Protein AF-A0A9P3F5Z1-F1 (afdb_monomer_lite)

Organism: Aspergillus viridinutans (NCBI:txid75553)

Foldseek 3Di:
DDDPPDDPPPPLDEPVNVVPDDPPDDDDPVNVVVNCVDAQHDDAPQWAPKGQPCRPPDPLAHGLQDIDTDASLRHDPRSLCCVCPVSVDQWDQDCDDPDDDQDDIDGSVRDDRDNCPVVDDPCCDVPHPNVVVVVPDDPVVVVVVQVCCCVPQVGDVSCCCVPNPDDPVNVVVVSCSSNVHDPPDDD

InterPro domains:
  IPR026893 Tyrosine/serine-protein phosphatase IphP-type [PF13350] (44-98)
  IPR026893 Tyrosine/serine-protein phosphatase IphP-type [PF13350] (124-178)
  IPR029021 Protein-tyrosine phosphatase-like [G3DSA:3.90.190.10] (43-111)
  IPR029021 Protein-tyrosine phosphatase-like [G3DSA:3.90.190.10] (112-179)
  IPR029021 Protein-tyrosine phosphatase-like [SSF52799] (45-96)
  IPR029021 Protein-tyrosine phosphatase-like [SSF52799] (131-178)

pLDDT: mean 71.95, std 18.23, range [34.31, 93.5]

Structure (mmCIF, N/CA/C/O backbone):
data_AF-A0A9P3F5Z1-F1
#
_entry.id   AF-A0A9P3F5Z1-F1
#
loop_
_atom_site.group_PDB
_atom_site.id
_atom_site.type_symbol
_atom_site.label_atom_id
_atom_site.label_alt_id
_atom_site.label_comp_id
_atom_site.label_asym_id
_atom_site.label_entity_id
_atom_site.label_seq_id
_atom_site.pdbx_PDB_ins_code
_atom_site.Cartn_x
_atom_site.Cartn_y
_atom_site.Cartn_z
_atom_site.occupancy
_atom_site.B_iso_or_equiv
_atom_site.auth_seq_id
_atom_site.auth_comp_id
_atom_site.auth_asym_id
_atom_site.auth_atom_id
_atom_site.pdbx_PDB_model_num
ATOM 1 N N . MET A 1 1 ? 29.665 -14.648 -41.426 1.00 38.75 1 MET A N 1
ATOM 2 C CA . MET A 1 1 ? 28.271 -14.839 -40.978 1.00 38.75 1 MET A CA 1
ATOM 3 C C . MET A 1 1 ? 28.324 -15.316 -39.538 1.00 38.75 1 MET A C 1
ATOM 5 O O . MET A 1 1 ? 28.683 -16.462 -39.309 1.00 38.75 1 MET A O 1
ATOM 9 N N . GLY A 1 2 ? 28.126 -14.413 -38.576 1.00 35.03 2 GLY A N 1
ATOM 10 C CA . GLY A 1 2 ? 28.095 -14.769 -37.157 1.00 35.03 2 GLY A CA 1
ATOM 11 C C . GLY A 1 2 ? 26.732 -15.360 -36.822 1.00 35.03 2 GLY A C 1
ATOM 12 O O . GLY A 1 2 ? 25.716 -14.727 -37.093 1.00 35.03 2 GLY A O 1
ATOM 13 N N . SER A 1 3 ? 26.724 -16.586 -36.307 1.00 39.16 3 SER A N 1
ATOM 14 C CA . SER A 1 3 ? 25.524 -17.266 -35.827 1.00 39.16 3 SER A CA 1
ATOM 15 C C . SER A 1 3 ? 24.925 -16.475 -34.663 1.00 39.16 3 SER A C 1
ATOM 17 O O . SER A 1 3 ? 25.575 -16.315 -33.632 1.00 39.16 3 SER A O 1
ATOM 19 N N . ILE A 1 4 ? 23.701 -15.968 -34.830 1.00 35.50 4 ILE A N 1
ATOM 20 C CA . ILE A 1 4 ? 22.885 -15.494 -33.711 1.00 35.50 4 ILE A CA 1
ATOM 21 C C . ILE A 1 4 ? 22.337 -16.757 -33.053 1.00 35.50 4 ILE A C 1
ATOM 23 O O . ILE A 1 4 ? 21.303 -17.288 -33.452 1.00 35.50 4 ILE A O 1
ATOM 27 N N . THR A 1 5 ? 23.066 -17.285 -32.075 1.00 41.34 5 THR A N 1
ATOM 28 C CA . THR A 1 5 ? 22.494 -18.256 -31.147 1.00 41.34 5 THR A CA 1
ATOM 29 C C . THR A 1 5 ? 21.447 -17.511 -30.334 1.00 41.34 5 THR A C 1
ATOM 31 O O . THR A 1 5 ? 21.794 -16.661 -29.513 1.00 41.34 5 THR A O 1
ATOM 34 N N . ALA A 1 6 ? 20.170 -17.775 -30.612 1.00 41.78 6 ALA A N 1
ATOM 35 C CA . ALA A 1 6 ? 19.080 -17.341 -29.756 1.00 41.78 6 ALA A CA 1
ATOM 36 C C . ALA A 1 6 ? 19.401 -17.784 -28.322 1.00 41.78 6 ALA A C 1
ATOM 38 O O . ALA A 1 6 ? 19.663 -18.968 -28.093 1.00 41.78 6 ALA A O 1
ATOM 39 N N . SER A 1 7 ? 19.436 -16.833 -27.383 1.00 41.00 7 SER A N 1
ATOM 40 C CA . SER A 1 7 ? 19.490 -17.161 -25.959 1.00 41.00 7 SER A CA 1
ATOM 41 C C . SER A 1 7 ? 18.391 -18.180 -25.655 1.00 41.00 7 SER A C 1
ATOM 43 O O . SER A 1 7 ? 17.283 -18.025 -26.182 1.00 41.00 7 SER A O 1
ATOM 45 N N . PRO A 1 8 ? 18.671 -19.219 -24.848 1.00 51.75 8 PRO A N 1
ATOM 46 C CA . PRO A 1 8 ? 17.643 -20.165 -24.449 1.00 51.75 8 PRO A CA 1
ATOM 47 C C . PRO A 1 8 ? 16.492 -19.368 -23.837 1.00 51.75 8 PRO A C 1
ATOM 49 O O . PRO A 1 8 ? 16.720 -18.522 -22.973 1.00 51.75 8 PRO A O 1
ATOM 52 N N . VAL A 1 9 ? 15.282 -19.592 -24.355 1.00 52.56 9 VAL A N 1
ATOM 53 C CA . VAL A 1 9 ? 14.047 -19.037 -23.794 1.00 52.56 9 VAL A CA 1
ATOM 54 C C . VAL A 1 9 ? 14.093 -19.336 -22.300 1.00 52.56 9 VAL A C 1
ATOM 56 O O . VAL A 1 9 ? 14.199 -20.507 -21.926 1.00 52.56 9 VAL A O 1
ATOM 59 N N . ALA A 1 10 ? 14.141 -18.298 -21.462 1.00 58.38 10 ALA A N 1
ATOM 60 C CA . ALA A 1 10 ? 14.244 -18.510 -20.029 1.00 58.38 10 ALA A CA 1
ATOM 61 C C . ALA A 1 10 ? 13.033 -19.341 -19.575 1.00 58.38 10 ALA A C 1
ATOM 63 O O . ALA A 1 10 ? 11.947 -19.183 -20.148 1.00 58.38 10 ALA A O 1
ATOM 64 N N . PRO A 1 11 ? 13.206 -20.240 -18.593 1.00 65.56 11 PRO A N 1
ATOM 65 C CA . PRO A 1 11 ? 12.112 -21.058 -18.090 1.00 65.56 11 PRO A CA 1
ATOM 66 C C . PRO A 1 11 ? 10.905 -20.187 -17.720 1.00 65.56 11 PRO A C 1
ATOM 68 O O . PRO A 1 11 ? 11.054 -19.031 -17.305 1.00 65.56 11 PRO A O 1
ATOM 71 N N . ASP A 1 12 ? 9.704 -20.732 -17.902 1.00 75.31 12 ASP A N 1
ATOM 72 C CA . ASP A 1 12 ? 8.459 -20.065 -17.520 1.00 75.31 12 ASP A CA 1
ATOM 73 C C . ASP A 1 12 ? 8.302 -20.126 -15.995 1.00 75.31 12 ASP A C 1
ATOM 75 O O . ASP A 1 12 ? 7.576 -20.958 -15.463 1.00 75.31 12 ASP A O 1
ATOM 79 N N . LEU A 1 13 ? 9.112 -19.321 -15.299 1.00 81.69 13 LEU A N 1
ATOM 80 C CA . LEU A 1 13 ? 9.127 -19.222 -13.844 1.00 81.69 13 LEU A CA 1
ATOM 81 C C . LEU A 1 13 ? 7.932 -18.394 -13.373 1.00 81.69 13 LEU A C 1
ATOM 83 O O . LEU A 1 13 ? 7.703 -17.279 -13.854 1.00 81.69 13 LEU A O 1
ATOM 87 N N . GLU A 1 14 ? 7.220 -18.925 -12.391 1.00 83.19 14 GLU A N 1
ATOM 88 C CA . GLU A 1 14 ? 6.140 -18.254 -11.684 1.00 83.19 14 GLU A CA 1
ATOM 89 C C . GLU A 1 14 ? 6.639 -17.667 -10.356 1.00 83.19 14 GLU A C 1
ATOM 91 O O . GLU A 1 14 ? 7.750 -17.933 -9.893 1.00 83.19 14 GLU A O 1
ATOM 96 N N . LEU A 1 15 ? 5.809 -16.844 -9.704 1.00 79.56 15 LEU A N 1
ATOM 97 C CA . LEU A 1 15 ? 6.196 -16.160 -8.463 1.00 79.56 15 LEU A CA 1
ATOM 98 C C . LEU A 1 15 ? 6.688 -17.125 -7.367 1.00 79.56 15 LEU A C 1
ATOM 100 O O . LEU A 1 15 ? 7.573 -16.764 -6.595 1.00 79.56 15 LEU A O 1
ATOM 104 N N . ALA A 1 16 ? 6.109 -18.326 -7.293 1.00 81.38 16 ALA A N 1
ATOM 105 C CA . ALA A 1 16 ? 6.505 -19.342 -6.322 1.00 81.38 16 ALA A CA 1
ATOM 106 C C . ALA A 1 16 ? 7.946 -19.822 -6.541 1.00 81.38 16 ALA A C 1
ATOM 108 O O . ALA A 1 16 ? 8.666 -20.020 -5.568 1.00 81.38 16 ALA A O 1
ATOM 109 N N . ASP A 1 17 ? 8.390 -19.917 -7.795 1.00 83.00 17 ASP A N 1
ATOM 110 C CA . ASP A 1 17 ? 9.726 -20.406 -8.135 1.00 83.00 17 ASP A CA 1
ATOM 111 C C . ASP A 1 17 ? 10.815 -19.415 -7.705 1.00 83.00 17 ASP A C 1
ATOM 113 O O . ASP A 1 17 ? 11.921 -19.816 -7.360 1.00 83.00 17 ASP A O 1
ATOM 117 N N . PHE A 1 18 ? 10.506 -18.112 -7.664 1.00 79.12 18 PHE A N 1
ATOM 118 C CA . PHE A 1 18 ? 11.444 -17.083 -7.198 1.00 79.12 18 PHE A CA 1
ATOM 119 C C . PHE A 1 18 ? 11.742 -17.134 -5.705 1.00 79.12 18 PHE A C 1
ATOM 121 O O . PHE A 1 18 ? 12.745 -16.570 -5.274 1.00 79.12 18 PHE A O 1
ATOM 128 N N . ILE A 1 19 ? 10.884 -17.775 -4.910 1.00 78.56 19 ILE A N 1
ATOM 129 C CA . ILE A 1 19 ? 11.082 -17.874 -3.460 1.00 78.56 19 ILE A CA 1
ATOM 130 C C . ILE A 1 19 ? 12.295 -18.757 -3.138 1.00 78.56 19 ILE A C 1
ATOM 132 O O . ILE A 1 19 ? 12.967 -18.517 -2.136 1.00 78.56 19 ILE A O 1
ATOM 136 N N . ASP A 1 20 ? 12.599 -19.722 -4.005 1.00 78.31 20 ASP A N 1
ATOM 137 C CA . ASP A 1 20 ? 13.682 -20.685 -3.810 1.00 78.31 20 ASP A CA 1
ATOM 138 C C . ASP A 1 20 ? 15.034 -20.206 -4.369 1.00 78.31 20 ASP A C 1
ATOM 140 O O . ASP A 1 20 ? 16.050 -20.880 -4.192 1.00 78.31 20 ASP A O 1
ATOM 144 N N . PHE A 1 21 ? 15.080 -19.034 -5.016 1.00 75.69 21 PHE A N 1
ATOM 145 C CA . PHE A 1 21 ? 16.345 -18.436 -5.442 1.00 75.69 21 PHE A CA 1
ATOM 146 C C . PHE A 1 21 ? 17.137 -17.965 -4.222 1.00 75.69 21 PHE A C 1
ATOM 148 O O . PHE A 1 21 ? 16.643 -17.211 -3.379 1.00 75.69 21 PHE A O 1
ATOM 155 N N . GLU A 1 22 ? 18.407 -18.364 -4.154 1.00 74.62 22 GLU A N 1
ATOM 156 C CA . GLU A 1 22 ? 19.331 -17.775 -3.190 1.00 74.62 22 GLU A CA 1
ATOM 157 C C . GLU A 1 22 ? 19.511 -16.282 -3.498 1.00 74.62 22 GLU A C 1
ATOM 159 O O . GLU A 1 22 ? 19.482 -15.848 -4.649 1.00 74.62 22 GLU A O 1
ATOM 164 N N . ILE A 1 23 ? 19.700 -15.473 -2.455 1.00 75.50 23 ILE A N 1
ATOM 165 C CA . ILE A 1 23 ? 19.737 -14.008 -2.576 1.00 75.50 23 ILE A CA 1
ATOM 166 C C . ILE A 1 23 ? 20.875 -13.480 -3.468 1.00 75.50 23 ILE A C 1
ATOM 168 O O . ILE A 1 23 ? 20.822 -12.341 -3.929 1.00 75.50 23 ILE A O 1
ATOM 172 N N . ASP A 1 24 ? 21.921 -14.276 -3.680 1.00 75.88 24 ASP A N 1
ATOM 173 C CA . ASP A 1 24 ? 23.068 -13.969 -4.534 1.00 75.88 24 ASP A CA 1
ATOM 174 C C . ASP A 1 24 ? 22.934 -14.525 -5.962 1.00 75.88 24 ASP A C 1
ATOM 176 O O . ASP A 1 24 ? 23.743 -14.185 -6.831 1.00 75.88 24 ASP A O 1
ATOM 180 N N . GLN A 1 25 ? 21.895 -15.314 -6.243 1.00 77.38 25 GLN A N 1
ATOM 181 C CA . 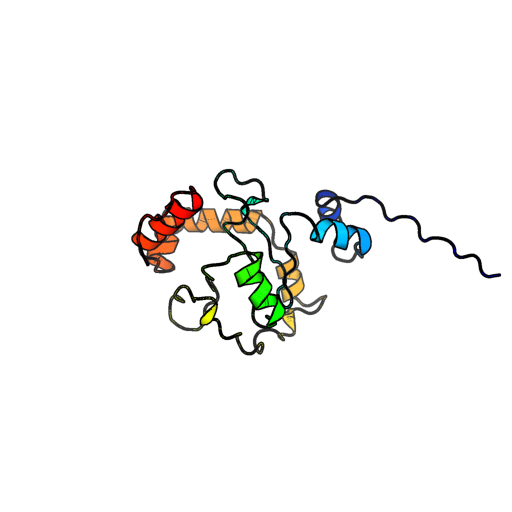GLN A 1 25 ? 21.594 -15.785 -7.587 1.00 77.38 25 GLN A CA 1
ATOM 182 C C . GLN A 1 25 ? 20.852 -14.707 -8.378 1.00 77.38 25 GLN A C 1
ATOM 184 O O . GLN A 1 25 ? 19.881 -14.099 -7.930 1.00 77.38 25 GLN A O 1
ATOM 189 N N . SER A 1 26 ? 21.311 -14.465 -9.606 1.00 80.19 26 SER A N 1
ATOM 190 C CA . SER A 1 26 ? 20.630 -13.539 -10.511 1.00 80.19 26 SER A CA 1
ATOM 191 C C . SER A 1 26 ? 19.311 -14.138 -10.993 1.00 80.19 26 SER A C 1
ATOM 193 O O . SER A 1 26 ? 19.294 -15.215 -11.588 1.00 80.19 26 SER A O 1
ATOM 195 N N . ILE A 1 27 ? 18.215 -13.410 -10.790 1.00 81.38 27 ILE A N 1
ATOM 196 C CA . ILE A 1 27 ? 16.903 -13.778 -11.327 1.00 81.38 27 ILE A CA 1
ATOM 197 C C . ILE A 1 27 ? 16.880 -13.452 -12.832 1.00 81.38 27 ILE A C 1
ATOM 199 O O . ILE A 1 27 ? 17.262 -12.337 -13.207 1.00 81.38 27 ILE A O 1
ATOM 203 N N . PRO A 1 28 ? 16.426 -14.369 -13.711 1.00 84.50 28 PRO A N 1
ATOM 204 C CA . PRO A 1 28 ? 16.259 -14.073 -15.131 1.00 84.50 28 PRO A CA 1
ATOM 205 C C . PRO A 1 28 ? 15.351 -12.855 -15.346 1.00 84.50 28 PRO A C 1
ATOM 207 O O . PRO A 1 28 ? 14.206 -12.826 -14.891 1.00 84.50 28 PRO A O 1
ATOM 210 N N . GLN A 1 29 ? 15.869 -11.829 -16.025 1.00 80.69 29 GLN A N 1
ATOM 211 C CA . GLN A 1 29 ? 15.213 -10.520 -16.110 1.00 80.69 29 GLN A CA 1
ATOM 212 C C . GLN A 1 29 ? 13.853 -10.578 -16.814 1.00 80.69 29 GLN A C 1
ATOM 214 O O . GLN A 1 29 ? 12.927 -9.865 -16.438 1.00 80.69 29 GLN A O 1
ATOM 219 N N . ASP A 1 30 ? 13.722 -11.424 -17.830 1.00 83.56 30 ASP A N 1
ATOM 220 C CA . ASP A 1 30 ? 12.486 -11.606 -18.579 1.00 83.56 30 ASP A CA 1
ATOM 221 C C . ASP A 1 30 ? 11.405 -12.282 -17.725 1.00 83.56 30 ASP A C 1
ATOM 223 O O . ASP A 1 30 ? 10.263 -11.822 -17.717 1.00 83.56 30 ASP A O 1
ATOM 227 N N . ALA A 1 31 ? 11.767 -13.312 -16.954 1.00 84.56 31 ALA A N 1
ATOM 228 C CA . ALA A 1 31 ? 10.872 -13.947 -15.994 1.00 84.56 31 ALA A CA 1
ATOM 229 C C . ALA A 1 31 ? 10.449 -12.956 -14.900 1.00 84.56 31 ALA A C 1
ATOM 231 O O . ALA A 1 31 ? 9.262 -12.827 -14.600 1.00 84.56 31 ALA A O 1
ATOM 232 N N . LEU A 1 32 ? 11.404 -12.193 -14.359 1.00 84.50 32 LEU A N 1
ATOM 233 C CA . LEU A 1 32 ? 11.133 -11.169 -13.354 1.00 84.50 32 LEU A CA 1
ATOM 234 C C . LEU A 1 32 ? 10.150 -10.116 -13.879 1.00 84.50 32 LEU A C 1
ATOM 236 O O . LEU A 1 32 ? 9.163 -9.806 -13.216 1.00 84.50 32 LEU A O 1
ATOM 240 N N . THR A 1 33 ? 10.380 -9.591 -15.085 1.00 85.25 33 THR A N 1
ATOM 241 C CA . THR A 1 33 ? 9.485 -8.613 -15.712 1.00 85.25 33 THR A CA 1
ATOM 242 C C . THR A 1 33 ? 8.088 -9.192 -15.941 1.00 85.25 33 THR A C 1
ATOM 244 O O . THR A 1 33 ? 7.106 -8.510 -15.650 1.00 85.25 33 THR A O 1
ATOM 247 N N . ARG A 1 34 ? 7.970 -10.446 -16.405 1.00 86.00 34 ARG A N 1
ATOM 248 C CA . ARG A 1 34 ? 6.667 -11.114 -16.568 1.00 86.00 34 ARG A CA 1
ATOM 249 C C . ARG A 1 34 ? 5.904 -11.184 -15.248 1.00 86.00 34 ARG A C 1
ATOM 251 O O . ARG A 1 34 ? 4.760 -10.736 -15.196 1.00 86.00 34 ARG A O 1
ATOM 258 N N . VAL A 1 35 ? 6.531 -11.682 -14.185 1.00 86.56 35 VAL A N 1
ATOM 259 C CA . VAL A 1 35 ? 5.896 -11.809 -12.864 1.00 86.56 35 VAL A CA 1
ATOM 260 C C . VAL A 1 35 ? 5.519 -10.443 -12.292 1.00 86.56 35 VAL A C 1
ATOM 262 O O . VAL A 1 35 ? 4.388 -10.265 -11.848 1.00 86.56 35 VAL A O 1
ATOM 265 N N . LEU A 1 36 ? 6.412 -9.449 -12.361 1.00 86.94 36 LEU A N 1
ATOM 266 C CA . LEU A 1 36 ? 6.142 -8.098 -11.853 1.00 86.94 36 LEU A CA 1
ATOM 267 C C . LEU A 1 36 ? 5.099 -7.321 -12.677 1.00 86.94 36 LEU A C 1
ATOM 269 O O . LEU A 1 36 ? 4.593 -6.306 -12.204 1.00 86.94 36 LEU A O 1
ATOM 273 N N . SER A 1 37 ? 4.758 -7.777 -13.886 1.00 87.56 37 SER A N 1
ATOM 274 C CA . SER A 1 37 ? 3.691 -7.182 -14.708 1.00 87.56 37 SER A CA 1
ATOM 275 C C . SER A 1 37 ? 2.280 -7.674 -14.355 1.00 87.56 37 SER A C 1
ATOM 277 O O . SER A 1 37 ? 1.296 -7.164 -14.894 1.00 87.56 37 SER A O 1
ATOM 279 N N . ARG A 1 38 ? 2.164 -8.671 -13.469 1.00 89.19 38 ARG A N 1
ATOM 280 C CA . ARG A 1 38 ? 0.901 -9.313 -13.079 1.00 89.19 38 ARG A CA 1
ATOM 281 C C . ARG A 1 38 ? 0.538 -8.967 -11.627 1.00 89.19 38 ARG A C 1
ATOM 283 O O . ARG A 1 38 ? 1.417 -8.601 -10.844 1.00 89.19 38 ARG A O 1
ATOM 290 N N . PRO A 1 39 ? -0.738 -9.109 -11.220 1.00 88.62 39 PRO A N 1
ATOM 291 C CA . PRO A 1 39 ? -1.104 -8.984 -9.815 1.00 88.62 39 PRO A CA 1
ATOM 292 C C . PRO A 1 39 ? -0.287 -9.930 -8.911 1.00 88.62 39 PRO A C 1
ATOM 294 O O . PRO A 1 39 ? 0.056 -11.031 -9.340 1.00 88.62 39 PRO A O 1
ATOM 297 N N . PRO A 1 40 ? 0.022 -9.531 -7.662 1.00 91.62 40 PRO A N 1
ATOM 298 C CA . PRO A 1 40 ? -0.425 -8.308 -6.991 1.00 91.62 40 PRO A CA 1
ATOM 299 C C . PRO A 1 40 ? 0.422 -7.067 -7.323 1.00 91.62 40 PRO A C 1
ATOM 301 O O . PRO A 1 40 ? 0.170 -6.002 -6.766 1.00 91.62 40 PRO A O 1
ATOM 304 N N . PHE A 1 41 ? 1.446 -7.173 -8.171 1.00 92.00 41 PHE A N 1
ATOM 305 C CA . PHE A 1 41 ? 2.375 -6.076 -8.436 1.00 92.00 41 PHE A CA 1
ATOM 306 C C . PHE A 1 41 ? 1.739 -5.005 -9.330 1.00 92.00 41 PHE A C 1
ATOM 308 O O . PHE A 1 41 ? 0.968 -5.298 -10.245 1.00 92.00 41 PHE A O 1
ATOM 315 N N . ARG A 1 42 ? 2.070 -3.742 -9.053 1.00 92.12 42 ARG A N 1
ATOM 316 C CA . ARG A 1 42 ? 1.772 -2.606 -9.932 1.00 92.12 42 ARG A CA 1
ATOM 317 C C . ARG A 1 42 ? 3.077 -1.905 -10.292 1.00 92.12 42 ARG A C 1
ATOM 319 O O . ARG A 1 42 ? 4.066 -2.016 -9.571 1.00 92.12 42 ARG A O 1
ATOM 326 N N . ILE A 1 43 ? 3.083 -1.193 -11.411 1.00 89.94 43 ILE A N 1
ATOM 327 C CA . ILE A 1 43 ? 4.229 -0.391 -11.835 1.00 89.94 43 ILE A CA 1
ATOM 328 C C . ILE A 1 43 ? 3.792 1.065 -11.764 1.00 89.94 43 ILE A C 1
ATOM 330 O O . ILE A 1 43 ? 2.876 1.464 -12.474 1.00 89.94 43 ILE A O 1
ATOM 334 N N . VAL A 1 44 ? 4.436 1.825 -10.880 1.00 89.94 44 VAL A N 1
ATOM 335 C CA . VAL A 1 44 ? 4.248 3.270 -10.741 1.00 89.94 44 VAL A CA 1
ATOM 336 C C . VAL A 1 44 ? 5.622 3.918 -10.783 1.00 89.94 44 VAL A C 1
ATOM 338 O O . VAL A 1 44 ? 6.524 3.513 -10.048 1.00 89.94 44 VAL A O 1
ATOM 341 N N . GLU A 1 45 ? 5.800 4.900 -11.657 1.00 88.50 45 GLU A N 1
ATOM 342 C CA . GLU A 1 45 ? 7.093 5.545 -11.844 1.00 88.50 45 GLU A CA 1
ATOM 343 C C . GLU A 1 45 ? 7.543 6.282 -10.572 1.00 88.50 45 GLU A C 1
ATOM 345 O O . GLU A 1 45 ? 6.775 6.992 -9.922 1.00 88.50 45 GLU A O 1
ATOM 350 N N . GLY A 1 46 ? 8.806 6.088 -10.185 1.00 82.69 46 GLY A N 1
ATOM 351 C CA . GLY A 1 46 ? 9.358 6.683 -8.964 1.00 82.69 46 GLY A CA 1
ATOM 352 C C . GLY A 1 46 ? 8.955 5.978 -7.663 1.00 82.69 46 GLY A C 1
ATOM 353 O O . GLY A 1 46 ? 9.399 6.383 -6.588 1.00 82.69 46 GLY A O 1
ATOM 354 N N . VAL A 1 47 ? 8.166 4.899 -7.739 1.00 85.56 47 VAL A N 1
ATOM 355 C CA . VAL A 1 47 ? 7.732 4.098 -6.586 1.00 85.56 47 VAL A CA 1
ATOM 356 C C . VAL A 1 47 ? 8.253 2.674 -6.714 1.00 85.56 47 VAL A C 1
ATOM 358 O O . VAL A 1 47 ? 8.216 2.067 -7.780 1.00 85.56 47 VAL A O 1
ATOM 361 N N . PHE A 1 48 ? 8.708 2.098 -5.604 1.00 81.62 48 PHE A N 1
ATOM 362 C CA . PHE A 1 48 ? 9.098 0.691 -5.553 1.00 81.62 48 PHE A CA 1
ATOM 363 C C . PHE A 1 48 ? 8.174 -0.104 -4.630 1.00 81.62 48 PHE A C 1
ATOM 365 O O . PHE A 1 48 ? 7.563 0.442 -3.712 1.00 81.62 48 PHE A O 1
ATOM 372 N N . ASN A 1 49 ? 8.108 -1.421 -4.849 1.00 86.00 49 ASN A N 1
ATOM 373 C CA . ASN A 1 49 ? 7.370 -2.366 -4.005 1.00 86.00 49 ASN A CA 1
ATOM 374 C C . ASN A 1 49 ? 5.869 -2.050 -3.850 1.00 86.00 49 ASN A C 1
ATOM 376 O O . ASN A 1 49 ? 5.291 -2.321 -2.794 1.00 86.00 49 ASN A O 1
ATOM 380 N N . ILE A 1 50 ? 5.241 -1.477 -4.885 1.00 90.88 50 ILE A N 1
ATOM 381 C CA . ILE A 1 50 ? 3.796 -1.261 -4.882 1.00 90.88 50 ILE A CA 1
ATOM 382 C C . ILE A 1 50 ? 3.058 -2.578 -5.162 1.00 90.88 50 ILE A C 1
ATOM 384 O O . ILE A 1 50 ? 3.349 -3.281 -6.135 1.00 90.88 50 ILE A O 1
ATOM 388 N N . ARG A 1 51 ? 2.135 -2.948 -4.269 1.00 92.50 51 ARG A N 1
ATOM 389 C CA . ARG A 1 51 ? 1.287 -4.137 -4.412 1.00 92.50 51 ARG A CA 1
ATOM 390 C C . ARG A 1 51 ? -0.158 -3.833 -4.047 1.00 92.50 51 ARG A C 1
ATOM 392 O O . ARG A 1 51 ? -0.407 -3.180 -3.037 1.00 92.50 51 ARG A O 1
ATOM 399 N N . ASP A 1 52 ? -1.076 -4.363 -4.840 1.00 92.50 52 ASP A N 1
ATOM 400 C CA . ASP A 1 52 ? -2.512 -4.406 -4.580 1.00 92.50 52 ASP A CA 1
ATOM 401 C C . ASP A 1 52 ? -2.814 -5.557 -3.611 1.00 92.50 52 ASP A C 1
ATOM 403 O O . ASP A 1 52 ? -2.620 -6.733 -3.936 1.00 92.50 52 ASP A O 1
ATOM 407 N N . LEU A 1 53 ? -3.251 -5.221 -2.397 1.00 89.88 53 LEU A N 1
ATOM 408 C CA . LEU A 1 53 ? -3.478 -6.206 -1.344 1.00 89.88 53 LEU A CA 1
ATOM 409 C C . LEU A 1 53 ? -4.718 -7.066 -1.597 1.00 89.88 53 LEU A C 1
ATOM 411 O O . LEU A 1 53 ? -4.802 -8.155 -1.039 1.00 89.88 53 LEU A O 1
ATOM 415 N N . GLY A 1 54 ? -5.647 -6.652 -2.461 1.00 88.06 54 GLY A N 1
ATOM 416 C CA . GLY A 1 54 ? -6.809 -7.480 -2.791 1.00 88.06 54 GLY A CA 1
ATOM 417 C C . GLY A 1 54 ? -6.457 -8.727 -3.610 1.00 88.06 54 GLY A C 1
ATOM 418 O O . GLY A 1 54 ? -7.230 -9.678 -3.664 1.00 88.06 54 GLY A O 1
ATOM 419 N N . HIS A 1 55 ? -5.260 -8.774 -4.204 1.00 86.56 55 HIS A N 1
ATOM 420 C CA . HIS A 1 55 ? -4.792 -9.909 -5.006 1.00 86.56 55 HIS A CA 1
ATOM 421 C C . HIS A 1 55 ? -3.922 -10.911 -4.230 1.00 86.56 55 HIS A C 1
ATOM 423 O O . HIS A 1 55 ? -3.460 -11.889 -4.811 1.00 86.56 55 HIS A O 1
ATOM 429 N N . ILE A 1 56 ? -3.697 -10.709 -2.924 1.00 77.88 56 ILE A N 1
ATOM 430 C CA . ILE A 1 56 ? -2.880 -11.622 -2.097 1.00 77.88 56 ILE A CA 1
ATOM 431 C C . ILE A 1 56 ? -3.699 -12.760 -1.458 1.00 77.88 56 ILE A C 1
ATOM 433 O O . ILE A 1 56 ? -3.177 -13.500 -0.629 1.00 77.88 56 ILE A O 1
ATOM 437 N N . GLY A 1 57 ? -4.978 -12.900 -1.827 1.00 66.69 57 GLY A N 1
ATOM 438 C CA . GLY A 1 57 ? -5.838 -14.010 -1.402 1.00 66.69 57 GLY A CA 1
ATOM 439 C C . GLY A 1 57 ? -6.567 -13.814 -0.069 1.00 66.69 57 GLY A C 1
ATOM 440 O O . GLY A 1 57 ? -7.135 -14.772 0.451 1.00 66.69 57 GLY A O 1
ATOM 441 N N . HIS A 1 58 ? -6.585 -12.600 0.495 1.00 70.31 58 HIS A N 1
ATOM 4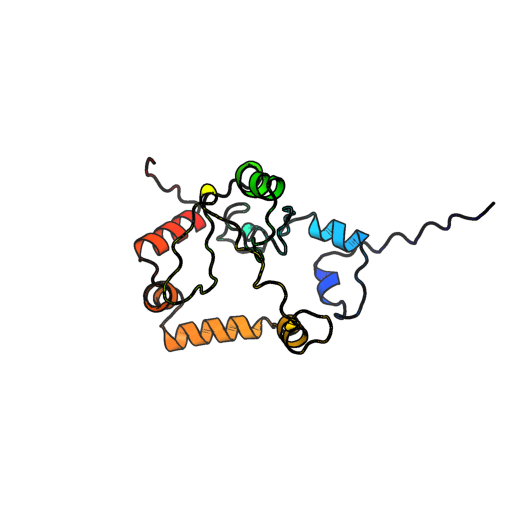42 C CA . HIS A 1 58 ? -7.378 -12.316 1.693 1.00 70.31 58 HIS A CA 1
ATOM 443 C C . HIS A 1 58 ? -8.842 -12.010 1.310 1.00 70.31 58 HIS A C 1
ATOM 445 O O . HIS A 1 58 ? -9.079 -11.032 0.603 1.00 70.31 58 HIS A O 1
ATOM 451 N N . PRO A 1 59 ? -9.842 -12.773 1.796 1.00 68.50 59 PRO A N 1
ATOM 452 C CA . PRO A 1 59 ? -11.236 -12.650 1.344 1.00 68.50 59 PRO A CA 1
ATOM 453 C C . PRO A 1 59 ? -11.910 -11.320 1.720 1.00 68.50 59 PRO A C 1
ATOM 455 O O . PRO A 1 59 ? -12.965 -10.998 1.188 1.00 68.50 59 PRO A O 1
ATOM 458 N N . GLY A 1 60 ? -11.320 -10.552 2.641 1.00 73.44 60 GLY A N 1
ATOM 459 C CA . GLY A 1 60 ? -11.860 -9.280 3.133 1.00 73.44 60 GLY A CA 1
ATOM 460 C C . GLY A 1 60 ? -11.217 -8.017 2.555 1.00 73.44 60 GLY A C 1
ATOM 461 O O . GLY A 1 60 ? -11.340 -6.974 3.180 1.00 73.44 60 GLY A O 1
ATOM 462 N N . ILE A 1 61 ? -10.455 -8.099 1.457 1.00 81.94 61 ILE A N 1
ATOM 463 C CA . ILE A 1 61 ? -9.888 -6.910 0.796 1.00 81.94 61 ILE A CA 1
ATOM 464 C C . ILE A 1 61 ? -10.215 -6.991 -0.690 1.00 81.94 61 ILE A C 1
ATOM 466 O O . ILE A 1 61 ? -9.744 -7.889 -1.385 1.00 81.94 61 ILE A O 1
ATOM 470 N N . GLN A 1 62 ? -11.019 -6.053 -1.185 1.00 84.19 62 GLN A N 1
ATOM 471 C CA . GLN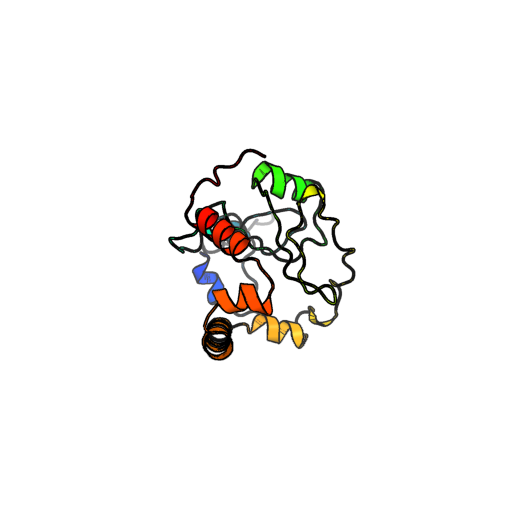 A 1 62 ? -11.340 -5.995 -2.607 1.00 84.19 62 GLN A CA 1
ATOM 472 C C . GLN A 1 62 ? -10.103 -5.573 -3.426 1.00 84.19 62 GLN A C 1
ATOM 474 O O . GLN A 1 62 ? -9.383 -4.655 -3.020 1.00 84.19 62 GLN A O 1
ATOM 479 N N . PRO A 1 63 ? -9.839 -6.216 -4.580 1.00 89.88 63 PRO A N 1
ATOM 480 C CA . PRO A 1 63 ? -8.879 -5.724 -5.562 1.00 89.88 63 PRO A CA 1
ATOM 481 C C . PRO A 1 63 ? -9.071 -4.241 -5.871 1.00 89.88 63 PRO A C 1
ATOM 483 O O . PRO A 1 63 ? -10.192 -3.792 -6.094 1.00 89.88 63 PRO A O 1
ATOM 486 N N . GLY A 1 64 ? -7.973 -3.489 -5.897 1.00 89.56 64 GLY A N 1
ATOM 487 C CA . GLY A 1 64 ? -7.992 -2.056 -6.186 1.00 89.56 64 GLY A CA 1
ATOM 488 C C . GLY A 1 64 ? -8.382 -1.146 -5.018 1.00 89.56 64 GLY A C 1
ATOM 489 O O . GLY A 1 64 ? -8.409 0.067 -5.186 1.00 89.56 64 GLY A O 1
ATOM 490 N N . LEU A 1 65 ? -8.660 -1.703 -3.835 1.00 87.50 65 LEU A N 1
ATOM 491 C CA . LEU A 1 65 ? -9.067 -0.920 -2.667 1.00 87.50 65 LEU A CA 1
ATOM 492 C C . LEU A 1 65 ? -7.884 -0.462 -1.810 1.00 87.50 65 LEU A C 1
ATOM 494 O O . LEU A 1 65 ? -7.812 0.691 -1.395 1.00 87.50 65 LEU A O 1
ATOM 498 N N . VAL A 1 66 ? -6.965 -1.382 -1.504 1.00 89.44 66 VAL A N 1
ATOM 499 C CA . VAL A 1 66 ? -5.831 -1.113 -0.614 1.00 89.44 66 VAL A CA 1
ATOM 500 C C . VAL A 1 66 ? -4.542 -1.524 -1.284 1.00 89.44 66 VAL A C 1
ATOM 502 O O . VAL A 1 66 ? -4.366 -2.667 -1.710 1.00 89.44 66 VAL A O 1
ATOM 505 N N . TYR A 1 67 ? -3.603 -0.590 -1.295 1.00 91.38 67 TYR A N 1
ATOM 506 C CA . TYR A 1 67 ? -2.261 -0.801 -1.795 1.00 91.38 67 TYR A CA 1
ATOM 507 C C . TYR A 1 67 ? -1.254 -0.617 -0.665 1.00 91.38 67 TYR A C 1
ATOM 509 O O . TYR A 1 67 ? -1.467 0.144 0.277 1.00 91.38 67 TYR A O 1
ATOM 517 N N . ARG A 1 68 ? -0.120 -1.300 -0.782 1.00 90.50 68 ARG A N 1
ATOM 518 C CA . ARG A 1 68 ? 1.098 -0.992 -0.024 1.00 90.50 68 ARG A CA 1
ATOM 519 C C . ARG A 1 68 ? 2.182 -0.553 -0.988 1.00 90.50 68 ARG A C 1
ATOM 521 O O . ARG A 1 68 ? 2.205 -1.050 -2.109 1.00 90.50 68 ARG A O 1
ATOM 528 N N . SER A 1 69 ? 3.117 0.277 -0.543 1.00 88.81 69 SER A N 1
ATOM 529 C CA . SER A 1 69 ? 4.304 0.649 -1.318 1.00 88.81 69 SER A CA 1
ATOM 530 C C . SER A 1 69 ? 5.549 0.745 -0.439 1.00 88.81 69 SER A C 1
ATOM 532 O O . SER A 1 69 ? 5.487 0.641 0.788 1.00 88.81 69 SER A O 1
ATOM 534 N N . GLY A 1 70 ? 6.703 0.920 -1.080 1.00 83.06 70 GLY A N 1
ATOM 535 C CA . GLY A 1 70 ? 7.870 1.537 -0.460 1.00 83.06 70 GLY A CA 1
ATOM 536 C C . GLY A 1 70 ? 7.714 3.058 -0.332 1.00 83.06 70 GLY A C 1
ATOM 537 O O . GLY 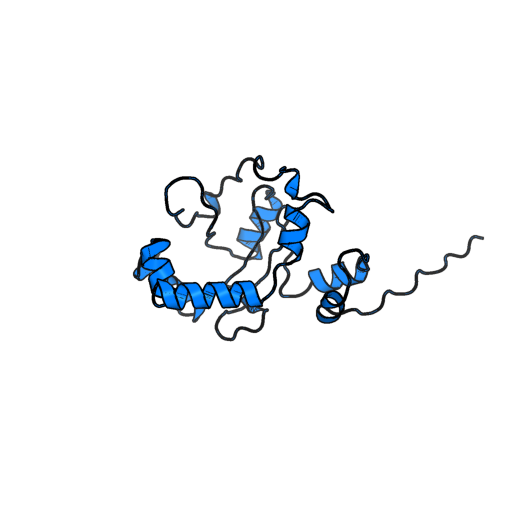A 1 70 ? 6.609 3.595 -0.418 1.00 83.06 70 GLY A O 1
ATOM 538 N N . LEU A 1 71 ? 8.841 3.748 -0.134 1.00 75.69 71 LEU A N 1
ATOM 539 C CA . LEU A 1 71 ? 8.895 5.212 -0.031 1.00 75.69 71 LEU A CA 1
ATOM 540 C C . LEU A 1 71 ? 8.392 5.881 -1.318 1.00 75.69 71 LEU A C 1
ATOM 542 O O . LEU A 1 71 ? 8.757 5.460 -2.413 1.00 75.69 71 LEU A O 1
ATOM 546 N N . LEU A 1 72 ? 7.646 6.977 -1.163 1.00 79.75 72 LEU A N 1
ATOM 547 C CA . LEU A 1 72 ? 7.185 7.837 -2.263 1.00 79.75 72 LEU A CA 1
ATOM 548 C C . LEU A 1 72 ? 8.079 9.080 -2.466 1.00 79.75 72 LEU A C 1
ATOM 550 O O . LEU A 1 72 ? 7.685 10.026 -3.138 1.00 79.75 72 LEU A O 1
ATOM 554 N N . ALA A 1 73 ? 9.282 9.103 -1.882 1.00 74.38 73 ALA A N 1
ATOM 555 C CA . ALA A 1 73 ? 10.189 10.259 -1.935 1.00 74.38 73 ALA A CA 1
ATOM 556 C C . ALA A 1 73 ? 10.674 10.602 -3.358 1.00 74.38 73 ALA A C 1
ATOM 558 O O . ALA A 1 73 ? 11.008 11.746 -3.632 1.00 74.38 73 ALA A O 1
ATOM 559 N N . ASN A 1 74 ? 10.677 9.625 -4.270 1.00 78.06 74 ASN A N 1
ATOM 560 C CA . ASN A 1 74 ? 11.123 9.794 -5.657 1.00 78.06 74 ASN A CA 1
ATOM 561 C C . ASN A 1 74 ? 9.955 9.815 -6.657 1.00 78.06 74 ASN A C 1
ATOM 563 O O . ASN A 1 74 ? 10.160 9.552 -7.841 1.00 78.06 74 ASN A O 1
ATOM 567 N N . LEU A 1 75 ? 8.728 10.065 -6.187 1.00 84.56 75 LEU A N 1
ATOM 568 C CA . LEU A 1 75 ? 7.525 10.041 -7.016 1.00 84.56 75 LEU A CA 1
ATOM 569 C C . LEU A 1 75 ? 7.595 11.114 -8.116 1.00 84.56 75 LEU A C 1
ATOM 571 O O . LEU A 1 75 ? 7.724 12.305 -7.826 1.00 84.56 75 LEU A O 1
ATOM 575 N N . THR A 1 76 ? 7.486 10.690 -9.377 1.00 87.31 76 THR A N 1
ATOM 576 C CA . THR A 1 76 ? 7.483 11.593 -10.540 1.00 87.31 76 THR A CA 1
ATOM 577 C C . THR A 1 76 ? 6.080 12.147 -10.802 1.00 87.31 76 THR A C 1
ATOM 579 O O . THR A 1 76 ? 5.094 11.639 -10.271 1.00 87.31 76 THR A O 1
ATOM 582 N N . GLU A 1 77 ? 5.950 13.163 -11.660 1.00 86.69 77 GLU A N 1
ATOM 583 C CA . GLU A 1 77 ? 4.630 13.666 -12.082 1.00 86.69 77 GLU A CA 1
ATOM 584 C C . GLU A 1 77 ? 3.808 12.601 -12.828 1.00 86.69 77 GLU A C 1
ATOM 586 O O . GLU A 1 77 ? 2.598 12.492 -12.633 1.00 86.69 77 GLU A O 1
ATOM 591 N N . VAL A 1 78 ? 4.472 11.758 -13.624 1.00 90.69 78 VAL A N 1
ATOM 592 C CA . VAL A 1 78 ? 3.841 10.591 -14.257 1.00 90.69 78 VAL A CA 1
ATOM 593 C C . VAL A 1 78 ? 3.369 9.610 -13.185 1.00 90.69 78 VAL A C 1
ATOM 595 O O . VAL A 1 78 ? 2.203 9.229 -13.193 1.00 90.69 78 VAL A O 1
ATOM 598 N N . GLY A 1 79 ? 4.221 9.272 -12.212 1.00 90.56 79 GLY A N 1
ATOM 599 C CA . GLY A 1 79 ? 3.864 8.402 -11.092 1.00 90.56 79 GLY A CA 1
ATOM 600 C C . GLY A 1 79 ? 2.677 8.928 -10.282 1.00 90.56 79 GLY A C 1
ATOM 601 O O . GLY A 1 79 ? 1.764 8.169 -9.968 1.00 90.56 79 GLY A O 1
ATOM 602 N N . LYS A 1 80 ? 2.622 10.238 -10.003 1.00 89.00 80 LYS A N 1
ATOM 603 C CA . LYS A 1 80 ? 1.454 10.884 -9.375 1.00 89.00 80 LYS A CA 1
ATOM 604 C C . LYS A 1 80 ? 0.188 10.674 -10.199 1.00 89.00 80 LYS A C 1
ATOM 606 O O . LYS A 1 80 ? -0.833 10.276 -9.644 1.00 89.00 80 LYS A O 1
ATOM 611 N N . SER A 1 81 ? 0.258 10.899 -11.512 1.00 90.12 81 SER A N 1
ATOM 612 C CA . SER A 1 81 ? -0.876 10.674 -12.413 1.00 90.12 81 SER A CA 1
ATOM 613 C C . SER A 1 81 ? -1.339 9.215 -12.396 1.00 90.12 81 SER A C 1
ATOM 615 O O . SER A 1 81 ? -2.539 8.963 -12.344 1.00 90.12 81 SER A O 1
ATOM 617 N N . GLN A 1 82 ? -0.411 8.255 -12.355 1.00 93.50 82 GLN A N 1
ATOM 618 C CA . GLN A 1 82 ? -0.738 6.832 -12.228 1.00 93.50 82 GLN A CA 1
ATOM 619 C C . GLN A 1 82 ? -1.452 6.532 -10.901 1.00 93.50 82 GLN A C 1
ATOM 621 O O . GLN A 1 82 ? -2.469 5.843 -10.889 1.00 93.50 82 GLN A O 1
ATOM 626 N N . LEU A 1 83 ? -0.977 7.084 -9.778 1.00 90.94 83 LEU A N 1
ATOM 627 C CA . LEU A 1 83 ? -1.616 6.902 -8.469 1.00 90.94 83 LEU A CA 1
ATOM 628 C C . LEU A 1 83 ? -3.038 7.490 -8.421 1.00 90.94 83 LEU A C 1
ATOM 630 O O . LEU A 1 83 ? -3.954 6.827 -7.937 1.00 90.94 83 LEU A O 1
ATOM 634 N N . VAL A 1 84 ? -3.229 8.712 -8.924 1.00 88.44 84 VAL A N 1
ATOM 635 C CA . VAL A 1 84 ? -4.523 9.416 -8.870 1.00 88.44 84 VAL A CA 1
ATOM 636 C C . VAL A 1 84 ? -5.492 8.891 -9.924 1.00 88.44 84 VAL A C 1
ATOM 638 O O . VAL A 1 84 ? -6.624 8.551 -9.609 1.00 88.44 84 VAL A O 1
ATOM 641 N N . SER A 1 85 ? -5.067 8.849 -11.183 1.00 89.06 85 SER A N 1
ATOM 642 C CA . SER A 1 85 ? -5.972 8.654 -12.319 1.00 89.06 85 SER A CA 1
ATOM 643 C C . SER A 1 85 ? -6.138 7.183 -12.676 1.00 89.06 85 SER A C 1
ATOM 645 O O . SER A 1 85 ? -7.244 6.747 -12.977 1.00 89.06 85 SER A O 1
ATOM 647 N N . GLU A 1 86 ? -5.052 6.406 -12.651 1.00 90.94 86 GLU A N 1
ATOM 648 C CA . GLU A 1 86 ? -5.096 4.994 -13.055 1.00 90.94 86 GLU A CA 1
ATOM 649 C C . GLU A 1 86 ? -5.491 4.084 -11.889 1.00 90.94 86 GLU A C 1
ATOM 651 O O . GLU A 1 86 ? -6.301 3.176 -12.065 1.00 90.94 86 GLU A O 1
ATOM 656 N N . LEU A 1 87 ? -4.948 4.332 -10.691 1.00 91.00 87 LEU A N 1
ATOM 657 C CA . LEU A 1 87 ? -5.256 3.549 -9.489 1.00 91.00 87 LEU A CA 1
ATOM 658 C C . LEU A 1 87 ? -6.385 4.145 -8.641 1.00 91.00 87 LEU A C 1
ATOM 660 O O . LEU A 1 87 ? -6.829 3.487 -7.705 1.00 91.00 87 LEU A O 1
ATOM 664 N N . SER A 1 88 ? -6.867 5.352 -8.961 1.00 90.19 88 SER A N 1
ATOM 665 C CA . SER A 1 88 ? -7.971 6.004 -8.239 1.00 90.19 88 SER A CA 1
ATOM 666 C C . SER A 1 88 ? -7.724 6.129 -6.727 1.00 90.19 88 SER A C 1
ATOM 668 O O . SER A 1 88 ? -8.646 5.986 -5.923 1.00 90.19 88 SER A O 1
ATOM 670 N N . LEU A 1 89 ? -6.474 6.385 -6.314 1.00 88.06 89 LEU A N 1
ATOM 671 C CA . LEU A 1 89 ? -6.145 6.543 -4.898 1.00 88.06 89 LEU A CA 1
ATOM 672 C C . LEU A 1 89 ? -6.731 7.839 -4.335 1.00 88.06 89 LEU A C 1
ATOM 674 O O . LEU A 1 89 ? -6.334 8.936 -4.723 1.00 88.06 89 LEU A O 1
ATOM 678 N N . GLY A 1 90 ? -7.628 7.692 -3.359 1.00 80.94 90 GLY A N 1
ATOM 679 C CA . GLY A 1 90 ? -8.218 8.814 -2.625 1.00 80.94 90 GLY A CA 1
ATOM 680 C C . GLY A 1 90 ? -7.443 9.240 -1.373 1.00 80.94 90 GLY A C 1
ATOM 681 O O . GLY A 1 90 ? -7.615 10.362 -0.913 1.00 80.94 90 GLY A O 1
ATOM 682 N N . ALA A 1 91 ? -6.591 8.375 -0.812 1.00 80.25 91 ALA A N 1
ATOM 683 C CA . ALA A 1 91 ? -5.876 8.656 0.435 1.00 80.25 91 ALA A CA 1
ATOM 684 C C . ALA A 1 91 ? -4.522 7.937 0.514 1.00 80.25 91 ALA A C 1
ATOM 686 O O . ALA A 1 91 ? -4.380 6.809 0.034 1.00 80.25 91 ALA A O 1
ATOM 687 N N . VAL A 1 92 ? -3.545 8.571 1.175 1.00 79.44 92 VAL A N 1
ATOM 688 C CA . VAL A 1 92 ? -2.244 7.974 1.506 1.00 79.44 92 VAL A CA 1
ATOM 689 C C . VAL A 1 92 ? -1.991 8.075 3.008 1.00 79.44 92 VAL A C 1
ATOM 691 O O . VAL A 1 92 ? -2.070 9.146 3.608 1.00 79.44 92 VAL A O 1
ATOM 694 N N . PHE A 1 93 ? -1.642 6.940 3.611 1.00 73.81 93 PHE A N 1
ATOM 695 C CA . PHE A 1 93 ? -1.262 6.843 5.018 1.00 73.81 93 PHE A CA 1
ATOM 696 C C . PHE A 1 93 ? 0.252 6.634 5.112 1.00 73.81 93 PHE A C 1
ATOM 698 O O . PHE A 1 93 ? 0.747 5.526 4.891 1.00 73.81 93 PHE A O 1
ATOM 705 N N . ASP A 1 94 ? 1.000 7.696 5.419 1.00 71.44 94 ASP A N 1
ATOM 706 C CA . ASP A 1 94 ? 2.438 7.591 5.678 1.00 71.44 94 ASP A CA 1
ATOM 707 C C . ASP A 1 94 ? 2.669 7.180 7.135 1.00 71.44 94 ASP A C 1
ATOM 709 O O . ASP A 1 94 ? 2.474 7.962 8.058 1.00 71.44 94 ASP A O 1
ATOM 713 N N . LEU A 1 95 ? 3.071 5.927 7.346 1.00 65.81 95 LEU A N 1
ATOM 714 C CA . LEU A 1 95 ? 3.279 5.362 8.683 1.00 65.81 95 LEU A CA 1
ATOM 715 C C . LEU A 1 95 ? 4.682 5.638 9.247 1.00 65.81 95 LEU A C 1
ATOM 717 O O . LEU A 1 95 ? 5.062 5.065 10.272 1.00 65.81 95 LEU A O 1
ATOM 721 N N . ARG A 1 96 ? 5.497 6.460 8.576 1.00 62.97 96 ARG A N 1
ATOM 722 C CA . ARG A 1 96 ? 6.824 6.821 9.078 1.00 62.97 96 ARG A CA 1
ATOM 723 C C . ARG A 1 96 ? 6.693 7.796 10.239 1.00 62.97 96 ARG A C 1
ATOM 725 O O . ARG A 1 96 ? 5.936 8.759 10.198 1.00 62.97 96 ARG A O 1
ATOM 732 N N . VAL A 1 97 ? 7.501 7.574 11.269 1.00 49.56 97 VAL A N 1
ATOM 733 C CA . VAL A 1 97 ? 7.591 8.491 12.404 1.00 49.56 97 VAL A CA 1
ATOM 734 C C . VAL A 1 97 ? 8.444 9.691 11.997 1.00 49.56 97 VAL A C 1
ATOM 736 O O . VAL A 1 97 ? 9.667 9.663 12.111 1.00 49.56 97 VAL A O 1
ATOM 739 N N . THR A 1 98 ? 7.808 10.764 11.538 1.00 47.94 98 THR A N 1
ATOM 740 C CA . THR A 1 98 ? 8.391 12.108 11.631 1.00 47.94 98 THR A CA 1
ATOM 741 C C . THR A 1 98 ? 8.209 12.562 13.081 1.00 47.94 98 THR A C 1
ATOM 743 O O . THR A 1 98 ? 7.129 12.377 13.627 1.00 47.94 98 THR A O 1
ATOM 746 N N . GLY A 1 99 ? 9.245 13.058 13.760 1.00 39.78 99 GLY A N 1
ATOM 747 C CA . GLY A 1 99 ? 9.251 13.261 15.221 1.00 39.78 99 GLY A CA 1
ATOM 748 C C . GLY A 1 99 ? 7.948 13.778 15.883 1.00 39.78 99 GLY A C 1
ATOM 749 O O . GLY A 1 99 ? 7.280 14.662 15.365 1.00 39.78 99 GLY A O 1
ATOM 750 N N . LYS A 1 100 ? 7.649 13.223 17.074 1.00 37.78 100 LYS A N 1
ATOM 751 C CA . LYS A 1 100 ? 6.549 13.528 18.025 1.00 37.78 100 LYS A CA 1
ATOM 752 C C . LYS A 1 100 ? 5.181 13.880 17.409 1.00 37.78 100 LYS A C 1
ATOM 754 O O . LYS A 1 100 ? 4.710 15.005 17.537 1.00 37.78 100 LYS A O 1
ATOM 759 N N . GLY A 1 101 ? 4.486 12.866 16.904 1.00 41.47 101 GLY A N 1
ATOM 760 C CA . GLY A 1 101 ? 3.040 12.905 16.675 1.00 41.47 101 GLY A CA 1
ATOM 761 C C . GLY A 1 101 ? 2.587 11.851 15.672 1.00 41.47 101 GLY A C 1
ATOM 762 O O . GLY A 1 101 ? 3.381 11.405 14.848 1.00 41.47 101 GLY A O 1
ATOM 763 N N . THR A 1 102 ? 1.323 11.439 15.760 1.00 40.22 102 THR A N 1
ATOM 764 C CA . THR A 1 102 ? 0.659 10.607 14.749 1.00 40.22 102 THR A CA 1
ATOM 765 C C . THR A 1 102 ? 0.551 11.409 13.448 1.00 40.22 102 THR A C 1
ATOM 767 O O . THR A 1 102 ? -0.020 12.503 13.485 1.00 40.22 102 THR A O 1
ATOM 770 N N . PRO A 1 103 ? 1.081 10.934 12.309 1.00 43.72 103 PRO A N 1
ATOM 771 C CA . PRO A 1 103 ? 0.865 11.615 11.041 1.00 43.72 103 PRO A CA 1
ATOM 772 C C . PRO A 1 103 ? -0.614 11.461 10.637 1.00 43.72 103 PRO A C 1
ATOM 774 O O . PRO A 1 103 ? -1.115 10.333 10.598 1.00 43.72 103 PRO A O 1
ATOM 777 N N . PRO A 1 104 ? -1.347 12.559 10.378 1.00 43.88 104 PRO A N 1
ATOM 778 C CA . PRO A 1 104 ? -2.700 12.470 9.837 1.00 43.88 104 PRO A CA 1
ATOM 779 C C . PRO A 1 104 ? -2.667 11.838 8.431 1.00 43.88 104 PRO A C 1
ATOM 781 O O . PRO A 1 104 ? -1.637 11.925 7.754 1.00 43.88 104 PRO A O 1
ATOM 784 N N . PRO A 1 105 ? -3.769 11.222 7.957 1.00 46.53 105 PRO A N 1
ATOM 785 C CA . PRO A 1 105 ? -3.899 10.892 6.542 1.00 46.53 105 PRO A CA 1
ATOM 786 C C . PRO A 1 105 ? -3.645 12.148 5.706 1.00 46.53 105 PRO A C 1
ATOM 788 O O . PRO A 1 105 ? -4.217 13.206 5.967 1.00 46.53 105 PRO A O 1
ATOM 791 N N . VAL A 1 106 ? -2.756 12.030 4.725 1.00 50.38 106 VAL A N 1
ATOM 792 C CA . VAL A 1 106 ? -2.402 13.125 3.821 1.00 50.38 106 VAL A CA 1
ATOM 793 C C . VAL A 1 106 ? -3.178 12.946 2.524 1.00 50.38 106 VAL A C 1
ATOM 795 O O . VAL A 1 106 ? -3.162 11.864 1.926 1.00 50.38 106 VAL A O 1
ATOM 798 N N . ASN A 1 107 ? -3.875 13.997 2.081 1.00 50.66 107 ASN A N 1
ATOM 799 C CA . ASN A 1 107 ? -4.435 14.000 0.734 1.00 50.66 107 ASN A CA 1
ATOM 800 C C . ASN A 1 107 ? -3.283 13.888 -0.260 1.00 50.66 107 ASN A C 1
ATOM 802 O O . ASN A 1 107 ? -2.233 14.505 -0.084 1.00 50.66 107 ASN A O 1
ATOM 806 N N . LEU A 1 108 ? -3.483 13.130 -1.335 1.00 47.31 108 LEU A N 1
ATOM 807 C CA . LEU A 1 108 ? -2.440 12.935 -2.340 1.00 47.31 108 LEU A CA 1
ATOM 808 C C . LEU A 1 108 ? -2.048 14.255 -3.034 1.00 47.31 108 LEU A C 1
ATOM 810 O O . LEU A 1 108 ? -0.898 14.414 -3.431 1.00 47.31 108 LEU A O 1
ATOM 814 N N . SER A 1 109 ? -2.971 15.223 -3.105 1.00 50.25 109 SER A N 1
ATOM 815 C CA . SER A 1 109 ? -2.704 16.604 -3.543 1.00 50.25 109 SER A CA 1
ATOM 816 C C . SER A 1 109 ? -1.737 17.357 -2.629 1.00 50.25 109 SER A C 1
ATOM 818 O O . SER A 1 109 ? -1.000 18.224 -3.094 1.00 50.25 109 SER A O 1
ATOM 820 N N . ASP A 1 110 ? -1.736 17.008 -1.345 1.00 43.56 110 ASP A N 1
ATOM 821 C CA . ASP A 1 110 ? -0.972 17.667 -0.287 1.00 43.56 110 ASP A CA 1
ATOM 822 C C . ASP A 1 110 ? 0.338 16.908 -0.008 1.00 43.56 110 ASP A C 1
ATOM 824 O O . ASP A 1 110 ? 1.175 17.356 0.778 1.00 43.56 110 ASP A O 1
ATOM 828 N N . PHE A 1 111 ? 0.538 15.758 -0.668 1.00 41.88 111 PHE A N 1
ATOM 829 C CA . PHE A 1 111 ? 1.747 14.953 -0.578 1.00 41.88 111 PHE A CA 1
ATOM 830 C C . PHE A 1 111 ? 2.909 15.675 -1.271 1.00 41.88 111 PHE A C 1
ATOM 832 O O . PHE A 1 111 ? 3.206 15.475 -2.452 1.00 41.88 111 PHE A O 1
ATOM 839 N N . THR A 1 112 ? 3.608 16.523 -0.520 1.00 40.00 112 THR A N 1
ATOM 840 C CA . THR A 1 112 ? 4.931 16.997 -0.917 1.00 40.00 112 THR A CA 1
ATOM 841 C C . THR A 1 112 ? 5.906 15.838 -0.751 1.00 40.00 112 THR A C 1
ATOM 843 O O . THR A 1 112 ? 6.076 15.336 0.362 1.00 40.00 112 THR A O 1
ATOM 846 N N . ALA A 1 113 ? 6.530 15.391 -1.845 1.00 40.75 113 ALA A N 1
ATOM 847 C CA . ALA A 1 113 ? 7.609 14.412 -1.783 1.00 40.75 113 ALA A CA 1
ATOM 848 C C . ALA A 1 113 ? 8.621 14.858 -0.716 1.00 40.75 113 ALA A C 1
ATOM 850 O O . ALA A 1 113 ? 9.123 15.981 -0.777 1.00 40.75 113 ALA A O 1
ATOM 851 N N . ASN A 1 114 ? 8.878 14.006 0.285 1.00 42.03 114 ASN A N 1
ATOM 852 C CA . ASN A 1 114 ? 9.982 14.251 1.210 1.00 42.03 114 ASN A CA 1
ATOM 853 C C . ASN A 1 114 ? 11.263 14.370 0.378 1.00 42.03 114 ASN A C 1
ATOM 855 O O . ASN A 1 114 ? 11.411 13.614 -0.582 1.00 42.03 114 ASN A O 1
ATOM 859 N N . ASP A 1 115 ? 12.173 15.269 0.742 1.00 38.69 115 ASP A N 1
ATOM 860 C CA . ASP A 1 115 ? 13.354 15.686 -0.038 1.00 38.69 115 ASP A CA 1
ATOM 861 C C . ASP A 1 115 ? 14.409 14.586 -0.306 1.00 38.69 115 ASP A C 1
ATOM 863 O O . ASP A 1 115 ? 15.536 14.867 -0.711 1.00 38.69 115 ASP A O 1
ATOM 867 N N . GLY A 1 116 ? 14.055 13.314 -0.106 1.00 41.25 116 GLY A N 1
ATOM 868 C CA . GLY A 1 116 ? 14.860 12.151 -0.461 1.00 41.25 116 GLY A CA 1
ATOM 869 C C . GLY A 1 116 ? 16.105 11.970 0.403 1.00 41.25 116 GLY A C 1
ATOM 870 O O . GLY A 1 116 ? 16.806 10.971 0.240 1.00 41.25 116 GLY A O 1
ATOM 871 N N . ASN A 1 117 ? 16.374 12.870 1.352 1.00 39.91 117 ASN A N 1
ATOM 872 C CA . ASN A 1 117 ? 17.643 12.877 2.070 1.00 39.91 117 ASN A CA 1
ATOM 873 C C . ASN A 1 117 ? 17.765 11.719 3.086 1.00 39.91 117 ASN A C 1
ATOM 875 O O . ASN A 1 117 ? 18.867 11.330 3.467 1.00 39.91 117 ASN A O 1
ATOM 879 N N . ASP A 1 118 ? 16.650 11.070 3.440 1.00 44.72 118 ASP A N 1
ATOM 880 C CA . ASP A 1 118 ? 16.624 9.854 4.269 1.00 44.72 118 ASP A CA 1
ATOM 881 C C . ASP A 1 118 ? 17.025 8.583 3.488 1.00 44.72 118 ASP A C 1
ATOM 883 O O . ASP A 1 118 ? 17.183 7.502 4.067 1.00 44.72 118 ASP A O 1
ATOM 887 N N . ALA A 1 119 ? 17.109 8.651 2.152 1.00 41.22 119 ALA A N 1
ATOM 888 C CA . ALA A 1 119 ? 17.178 7.465 1.300 1.00 41.22 119 ALA A CA 1
ATOM 889 C C . ALA A 1 119 ? 18.602 6.940 1.034 1.00 41.22 119 ALA A C 1
ATOM 891 O O . ALA A 1 119 ? 18.738 5.829 0.511 1.00 41.22 119 ALA A O 1
ATOM 892 N N . HIS A 1 120 ? 19.644 7.676 1.432 1.00 41.94 120 HIS A N 1
ATOM 893 C CA . HIS A 1 120 ? 21.038 7.413 1.045 1.00 41.94 120 HIS A CA 1
ATOM 894 C C . HIS A 1 120 ? 21.948 6.914 2.180 1.00 41.94 120 HIS A C 1
ATOM 896 O O . HIS A 1 120 ? 23.164 7.096 2.142 1.00 41.94 120 HIS A O 1
ATOM 902 N N . GLY A 1 121 ? 21.388 6.241 3.187 1.00 43.03 121 GLY A N 1
ATOM 903 C CA . GLY A 1 121 ? 22.198 5.607 4.229 1.00 43.03 121 GLY A CA 1
ATOM 904 C C . GLY A 1 121 ? 23.063 4.449 3.683 1.00 43.03 121 GLY A C 1
ATOM 905 O O . GLY A 1 121 ? 22.549 3.617 2.928 1.00 43.03 121 GLY A O 1
ATOM 906 N N . PRO A 1 122 ? 24.341 4.313 4.097 1.00 47.00 122 PRO A N 1
ATOM 907 C CA . PRO A 1 122 ? 25.248 3.230 3.675 1.00 47.00 122 PRO A CA 1
ATOM 908 C C . PRO A 1 122 ? 24.774 1.814 4.068 1.00 47.00 122 PRO A C 1
ATOM 910 O O . PRO A 1 122 ? 25.334 0.815 3.625 1.00 47.00 122 PRO A O 1
ATOM 913 N N . GLU A 1 123 ? 23.714 1.709 4.871 1.00 48.03 123 GLU A N 1
ATOM 914 C CA . GLU A 1 123 ? 23.124 0.458 5.358 1.00 48.03 123 GLU A CA 1
ATOM 915 C C . GLU A 1 123 ? 22.402 -0.383 4.292 1.00 48.03 123 GLU A C 1
ATOM 917 O O . GLU A 1 123 ? 22.130 -1.560 4.531 1.00 48.03 123 GLU A O 1
ATOM 922 N N . ARG A 1 124 ? 22.087 0.200 3.126 1.00 49.56 124 ARG A N 1
ATOM 923 C CA . ARG A 1 124 ? 21.346 -0.463 2.034 1.00 49.56 124 ARG A CA 1
ATOM 924 C C . ARG A 1 124 ? 22.236 -1.105 0.967 1.00 49.56 124 ARG A C 1
ATOM 926 O O . ARG A 1 124 ? 21.710 -1.740 0.057 1.00 49.56 124 ARG A O 1
ATOM 933 N N . ALA A 1 125 ? 23.557 -0.942 1.049 1.00 54.66 125 ALA A N 1
ATOM 934 C CA . ALA A 1 125 ? 24.474 -1.564 0.098 1.00 54.66 125 ALA A CA 1
ATOM 935 C C . ALA A 1 125 ? 24.439 -3.103 0.223 1.00 54.66 125 ALA A C 1
ATOM 937 O O . ALA A 1 125 ? 24.386 -3.614 1.350 1.00 54.66 125 ALA A O 1
ATOM 938 N N . PRO A 1 126 ? 24.523 -3.858 -0.891 1.00 50.62 126 PRO A N 1
ATOM 939 C CA . PRO A 1 126 ? 24.698 -5.306 -0.843 1.00 50.62 126 PRO A CA 1
ATOM 940 C C . PRO A 1 126 ? 25.879 -5.674 0.068 1.00 50.62 126 PRO A C 1
ATOM 942 O O . PRO A 1 126 ? 27.004 -5.228 -0.144 1.00 50.62 126 PRO A O 1
ATOM 945 N N . GLY A 1 127 ? 25.614 -6.446 1.126 1.00 57.69 127 GLY A N 1
ATOM 946 C CA . GLY A 1 127 ? 26.621 -6.865 2.110 1.00 57.69 127 GLY A CA 1
ATOM 947 C C . GLY A 1 127 ? 26.690 -6.037 3.400 1.00 57.69 127 GLY A C 1
ATOM 948 O O . GLY A 1 127 ? 27.294 -6.510 4.367 1.00 57.69 127 GLY A O 1
ATOM 949 N N . ALA A 1 128 ? 26.032 -4.875 3.469 1.00 61.69 128 ALA A N 1
ATOM 950 C CA . ALA A 1 128 ? 25.893 -4.115 4.710 1.00 61.69 128 ALA A CA 1
ATOM 951 C C . ALA A 1 128 ? 25.080 -4.897 5.759 1.00 61.69 128 ALA A C 1
ATOM 953 O O . ALA A 1 128 ? 24.192 -5.688 5.426 1.00 61.69 128 ALA A O 1
ATOM 954 N N . ALA A 1 129 ? 25.369 -4.672 7.045 1.00 52.75 129 ALA A N 1
ATOM 955 C CA . ALA A 1 129 ? 24.682 -5.361 8.140 1.00 52.75 129 ALA A CA 1
ATOM 956 C C . ALA A 1 129 ? 23.160 -5.120 8.115 1.00 52.75 129 ALA A C 1
ATOM 958 O O . ALA A 1 129 ? 22.395 -6.076 8.253 1.00 52.75 129 ALA A O 1
ATOM 959 N N . GLY A 1 130 ? 22.730 -3.881 7.844 1.00 50.91 130 GLY A N 1
ATOM 960 C CA . GLY A 1 130 ? 21.314 -3.529 7.701 1.00 50.91 130 GLY A CA 1
ATOM 961 C C . GLY A 1 130 ? 20.633 -4.242 6.531 1.00 50.91 130 GLY A C 1
ATOM 962 O O . GLY A 1 130 ? 19.536 -4.770 6.696 1.00 50.91 130 GLY A O 1
ATOM 963 N N . PHE A 1 131 ? 21.302 -4.375 5.379 1.00 54.91 131 PHE A N 1
ATOM 964 C CA . PHE A 1 131 ? 20.779 -5.128 4.233 1.00 54.91 131 PHE A CA 1
ATOM 965 C C . PHE A 1 131 ? 20.603 -6.623 4.545 1.00 54.91 131 PHE A C 1
ATOM 967 O O . PHE A 1 131 ? 19.583 -7.210 4.193 1.00 54.91 131 PHE A O 1
ATOM 974 N N . LYS A 1 132 ? 21.551 -7.238 5.267 1.00 54.19 132 LYS A N 1
ATOM 975 C CA . LYS A 1 132 ? 21.440 -8.646 5.694 1.00 54.19 132 LYS A CA 1
ATOM 976 C C . LYS A 1 132 ? 20.287 -8.874 6.677 1.00 54.19 132 LYS A C 1
ATOM 978 O O . LYS A 1 132 ? 19.620 -9.899 6.597 1.00 54.19 132 LYS A O 1
ATOM 983 N N . GLN A 1 133 ? 20.034 -7.931 7.584 1.00 52.88 133 GLN A N 1
ATOM 984 C CA . GLN A 1 133 ? 18.906 -8.004 8.520 1.00 52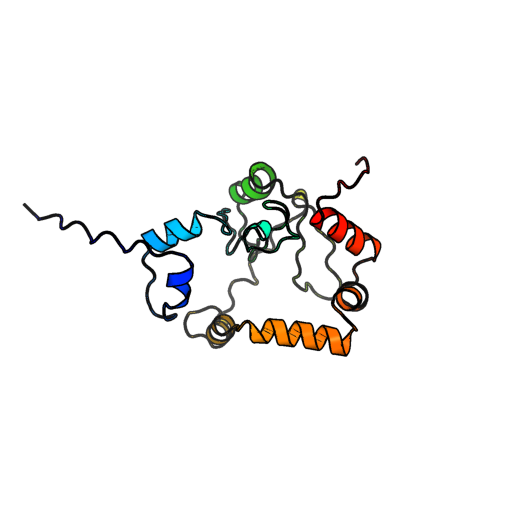.88 133 GLN A CA 1
ATOM 985 C C . GLN A 1 133 ? 17.562 -7.773 7.818 1.00 52.88 133 GLN A C 1
ATOM 987 O O . GLN A 1 133 ? 16.611 -8.513 8.063 1.00 52.88 133 GLN A O 1
ATOM 992 N N . PHE A 1 134 ? 17.501 -6.805 6.899 1.00 54.31 134 PHE A N 1
ATOM 993 C CA . PHE A 1 134 ? 16.339 -6.554 6.045 1.00 54.31 134 PHE A CA 1
ATOM 994 C C . PHE A 1 134 ? 15.983 -7.771 5.178 1.00 54.31 134 PHE A C 1
ATOM 996 O O . PHE A 1 134 ? 14.820 -8.156 5.092 1.00 54.31 134 PHE A O 1
ATOM 1003 N N . ALA A 1 135 ? 16.982 -8.423 4.582 1.00 55.22 135 ALA A N 1
ATOM 1004 C CA . ALA A 1 135 ? 16.797 -9.629 3.781 1.00 55.22 135 ALA A CA 1
ATOM 1005 C C . ALA A 1 135 ? 16.386 -10.866 4.602 1.00 55.22 135 ALA A C 1
ATOM 1007 O O . ALA A 1 135 ? 15.848 -11.820 4.050 1.00 55.22 135 ALA A O 1
ATOM 1008 N N . ALA A 1 136 ? 16.617 -10.863 5.919 1.00 55.12 136 ALA A N 1
ATOM 1009 C CA . ALA A 1 136 ? 16.315 -11.980 6.813 1.00 55.12 136 ALA A CA 1
ATOM 1010 C C . ALA A 1 136 ? 14.932 -11.878 7.487 1.00 55.12 136 ALA A C 1
ATOM 1012 O O . ALA A 1 136 ? 14.683 -12.579 8.474 1.00 55.12 136 ALA A O 1
ATOM 1013 N N . ILE A 1 137 ? 14.036 -11.008 7.002 1.00 58.25 137 ILE A N 1
ATOM 1014 C CA . ILE A 1 137 ? 12.669 -10.900 7.525 1.00 58.25 137 ILE A CA 1
ATOM 1015 C C . ILE A 1 137 ? 11.936 -12.229 7.299 1.00 58.25 137 ILE A C 1
ATOM 1017 O O . ILE A 1 137 ? 11.729 -12.663 6.169 1.00 58.25 137 ILE A O 1
ATOM 1021 N N . LYS A 1 138 ? 11.517 -12.866 8.395 1.00 58.91 138 LYS A N 1
ATOM 1022 C CA . LYS A 1 138 ? 10.741 -14.112 8.388 1.00 58.91 138 LYS A CA 1
ATOM 1023 C C . LYS A 1 138 ? 9.287 -13.833 8.747 1.00 58.91 138 LYS A C 1
ATOM 1025 O O . LYS A 1 138 ? 9.009 -12.961 9.570 1.00 58.91 138 LYS A O 1
ATOM 1030 N N . ALA A 1 139 ? 8.363 -14.635 8.211 1.00 65.56 139 ALA A N 1
ATOM 1031 C CA . ALA A 1 139 ? 6.945 -14.576 8.584 1.00 65.56 139 ALA A CA 1
ATOM 1032 C C . ALA A 1 139 ? 6.737 -14.700 10.108 1.00 65.56 139 ALA A C 1
ATOM 1034 O O . ALA A 1 139 ? 5.871 -14.036 10.676 1.00 65.56 139 ALA A O 1
ATOM 1035 N N . SER A 1 140 ? 7.594 -15.471 10.789 1.00 60.88 140 SER A N 1
ATOM 1036 C CA . SER A 1 140 ? 7.586 -15.619 12.247 1.00 60.88 140 SER A CA 1
ATOM 1037 C C . SER A 1 140 ? 7.762 -14.300 13.005 1.00 60.88 140 SER A C 1
ATOM 1039 O O . SER A 1 140 ? 7.232 -14.173 14.102 1.00 60.88 140 SER A O 1
ATOM 1041 N N . TYR A 1 141 ? 8.450 -13.303 12.441 1.00 73.12 141 TYR A N 1
ATOM 1042 C CA . TYR A 1 141 ? 8.617 -12.002 13.094 1.00 73.12 141 TYR A CA 1
ATOM 1043 C C . TYR A 1 141 ? 7.309 -11.210 13.114 1.00 73.12 141 TYR A C 1
ATOM 1045 O O . TYR A 1 141 ? 6.988 -10.593 14.125 1.00 73.12 141 TYR A O 1
ATOM 1053 N N . MET A 1 142 ? 6.526 -11.269 12.031 1.00 77.94 142 MET A N 1
ATOM 1054 C CA . MET A 1 142 ? 5.197 -10.654 11.996 1.00 77.94 142 MET A CA 1
ATOM 1055 C C . MET A 1 142 ? 4.246 -11.356 12.968 1.00 77.94 142 MET A C 1
ATOM 1057 O O . MET A 1 142 ? 3.526 -10.694 13.707 1.00 77.94 142 MET A O 1
ATOM 1061 N N . MET A 1 143 ? 4.285 -12.689 13.024 1.00 76.31 143 MET A N 1
ATOM 1062 C CA . MET A 1 143 ? 3.467 -13.450 13.974 1.00 76.31 143 MET A CA 1
ATOM 1063 C C . MET A 1 143 ? 3.830 -13.122 15.426 1.00 76.31 143 MET A C 1
ATOM 1065 O O . MET A 1 143 ? 2.939 -12.855 16.226 1.00 76.31 143 MET A O 1
ATOM 1069 N N . ALA A 1 144 ? 5.125 -13.051 15.747 1.00 75.81 144 ALA A N 1
ATOM 1070 C CA . ALA A 1 144 ? 5.597 -12.650 17.070 1.00 75.81 144 ALA A CA 1
ATOM 1071 C C . ALA A 1 144 ? 5.198 -11.206 17.416 1.00 75.81 144 ALA A C 1
ATOM 1073 O O . ALA A 1 144 ? 4.856 -10.917 18.560 1.00 75.81 144 ALA A O 1
ATOM 1074 N N . PHE A 1 145 ? 5.203 -10.294 16.438 1.00 82.94 145 PHE A N 1
ATOM 1075 C CA . PHE A 1 145 ? 4.697 -8.937 16.629 1.00 82.94 145 PHE A CA 1
ATOM 1076 C C . PHE A 1 145 ? 3.198 -8.929 16.956 1.00 82.94 145 PHE A C 1
ATOM 1078 O O . PHE A 1 145 ? 2.803 -8.297 17.932 1.00 82.94 145 PHE A O 1
ATOM 1085 N N . LEU A 1 146 ? 2.371 -9.645 16.188 1.00 85.62 146 LEU A N 1
ATOM 1086 C CA . LEU A 1 146 ? 0.926 -9.725 16.432 1.00 85.62 146 LEU A CA 1
ATOM 1087 C C . LEU A 1 146 ? 0.615 -10.350 17.796 1.00 85.62 146 LEU A C 1
ATOM 1089 O O . LEU A 1 146 ? -0.250 -9.854 18.515 1.00 85.62 146 LEU A O 1
ATOM 1093 N N . GLU A 1 147 ? 1.355 -11.388 18.185 1.00 86.19 147 GLU A N 1
ATOM 1094 C CA . GLU A 1 147 ? 1.264 -11.986 19.518 1.00 86.19 147 GLU A CA 1
ATOM 1095 C C . GLU A 1 147 ? 1.652 -10.981 20.609 1.00 86.19 147 GLU A C 1
ATOM 1097 O O . GLU A 1 147 ? 0.910 -10.795 21.572 1.00 86.19 147 GLU A O 1
ATOM 1102 N N . ALA A 1 148 ? 2.766 -10.266 20.444 1.00 84.69 148 ALA A N 1
ATOM 1103 C CA . ALA A 1 148 ? 3.185 -9.237 21.389 1.00 84.69 148 ALA A CA 1
ATOM 1104 C C . ALA A 1 148 ? 2.148 -8.109 21.505 1.00 84.69 148 ALA A C 1
ATOM 1106 O O . ALA A 1 148 ? 1.894 -7.624 22.610 1.00 84.69 148 ALA A O 1
ATOM 1107 N N . VAL A 1 149 ? 1.517 -7.710 20.396 1.00 86.56 149 VAL A N 1
ATOM 1108 C CA . VAL A 1 149 ? 0.423 -6.734 20.405 1.00 86.56 149 VAL A CA 1
ATOM 1109 C C . VAL A 1 149 ? -0.791 -7.278 21.153 1.00 86.56 149 VAL A C 1
ATOM 1111 O O . VAL A 1 149 ? -1.357 -6.574 21.990 1.00 86.56 149 VAL A O 1
ATOM 1114 N N . GLN A 1 150 ? -1.158 -8.535 20.912 1.00 90.19 150 GLN A N 1
ATOM 1115 C CA . GLN A 1 150 ? -2.252 -9.192 21.618 1.00 90.19 150 GLN A CA 1
ATOM 1116 C C . GLN A 1 150 ? -1.997 -9.247 23.129 1.00 90.19 150 GLN A C 1
ATOM 1118 O O . GLN A 1 150 ? -2.877 -8.893 23.909 1.00 90.19 150 GLN A O 1
ATOM 1123 N N . VAL A 1 151 ? -0.794 -9.642 23.549 1.00 89.94 151 VAL A N 1
ATOM 1124 C CA . VAL A 1 151 ? -0.413 -9.760 24.965 1.00 89.94 151 VAL A CA 1
ATOM 1125 C C . VAL A 1 151 ? -0.352 -8.395 25.646 1.00 89.94 151 VAL A C 1
ATOM 1127 O O . VAL A 1 151 ? -0.844 -8.237 26.760 1.00 89.94 151 VAL A O 1
ATOM 1130 N N . LYS A 1 152 ? 0.267 -7.405 24.998 1.00 90.44 152 LYS A N 1
ATOM 1131 C CA . LYS A 1 152 ? 0.554 -6.109 25.623 1.00 90.44 152 LYS A CA 1
ATOM 1132 C C . LYS A 1 152 ? -0.619 -5.135 25.565 1.00 90.44 152 LYS A C 1
ATOM 1134 O O . LYS A 1 152 ? -0.795 -4.355 26.495 1.00 90.44 152 LYS A O 1
ATOM 1139 N N . TYR A 1 153 ? -1.381 -5.155 24.477 1.00 89.19 153 TYR A N 1
ATOM 1140 C CA . TYR A 1 153 ? -2.429 -4.171 24.205 1.00 89.19 153 TYR A CA 1
ATOM 1141 C C . TYR A 1 153 ? -3.821 -4.804 24.105 1.00 89.19 153 TYR A C 1
ATOM 1143 O O . TYR A 1 153 ? -4.805 -4.093 23.972 1.00 89.19 153 TYR A O 1
ATOM 1151 N N . GLY A 1 154 ? -3.951 -6.130 24.184 1.00 93.12 154 GLY A N 1
ATOM 1152 C CA . GLY A 1 154 ? -5.247 -6.808 24.069 1.00 93.12 154 GLY A CA 1
ATOM 1153 C C . GLY A 1 154 ? -5.747 -6.963 22.629 1.00 93.12 154 GLY A C 1
ATOM 1154 O O . GLY A 1 154 ? -6.842 -7.485 22.426 1.00 93.12 154 GLY A O 1
ATOM 1155 N N . GLY A 1 155 ? -4.950 -6.555 21.638 1.00 92.94 155 GLY A N 1
ATOM 1156 C CA . GLY A 1 155 ? -5.233 -6.745 20.218 1.00 92.94 155 GLY A CA 1
ATOM 1157 C C . GLY A 1 155 ? -4.876 -5.538 19.358 1.00 92.94 155 GLY A C 1
ATOM 1158 O O . GLY A 1 155 ? -4.510 -4.469 19.850 1.00 92.94 155 GLY A O 1
ATOM 1159 N N . MET A 1 156 ? -4.989 -5.723 18.040 1.00 89.44 156 MET A N 1
ATOM 1160 C CA . MET A 1 156 ? -4.654 -4.684 17.063 1.00 89.44 156 MET A CA 1
ATOM 1161 C C . MET A 1 156 ? -5.558 -3.455 17.172 1.00 89.44 156 MET A C 1
ATOM 1163 O O . MET A 1 156 ? -5.063 -2.352 16.992 1.00 89.44 156 MET A O 1
ATOM 1167 N N . GLU A 1 157 ? -6.845 -3.616 17.494 1.00 91.81 157 GLU A N 1
ATOM 1168 C CA . GLU A 1 157 ? -7.765 -2.476 17.643 1.00 91.81 157 GLU A CA 1
ATOM 1169 C C . GLU A 1 157 ? -7.311 -1.532 18.762 1.00 91.81 157 GLU A C 1
ATOM 1171 O O . GLU A 1 157 ? -7.118 -0.342 18.529 1.00 91.81 157 GLU A O 1
ATOM 1176 N N . THR A 1 158 ? -7.050 -2.069 19.954 1.00 90.75 158 THR A N 1
ATOM 1177 C CA . THR A 1 158 ? -6.531 -1.278 21.073 1.00 90.75 158 THR A CA 1
ATOM 1178 C C . THR A 1 158 ? -5.181 -0.660 20.733 1.00 90.75 158 THR A C 1
ATOM 1180 O O . THR A 1 158 ? -4.935 0.495 21.050 1.00 90.75 158 THR A O 1
ATOM 1183 N N . PHE A 1 159 ? -4.305 -1.395 20.043 1.00 87.38 159 PHE A N 1
ATOM 1184 C CA . PHE A 1 159 ? -3.015 -0.857 19.623 1.00 87.38 159 PHE A CA 1
ATOM 1185 C C . PHE A 1 159 ? -3.164 0.347 18.682 1.00 87.38 159 PHE A C 1
ATOM 1187 O O . PHE A 1 159 ? -2.514 1.370 18.896 1.00 87.38 159 PHE A O 1
ATOM 1194 N N . VAL A 1 160 ? -4.028 0.273 17.665 1.00 85.50 160 VAL A N 1
ATOM 1195 C CA . VAL A 1 160 ? -4.205 1.396 16.733 1.00 85.50 160 VAL A CA 1
ATOM 1196 C C . VAL A 1 160 ? -4.916 2.591 17.376 1.00 85.50 160 VAL A C 1
ATOM 1198 O O . VAL A 1 160 ? -4.592 3.731 17.053 1.00 85.50 160 VAL A O 1
ATOM 1201 N N . VAL A 1 161 ? -5.828 2.365 18.323 1.00 85.75 161 VAL A N 1
ATOM 1202 C CA . VAL A 1 161 ? -6.519 3.457 19.025 1.00 85.75 161 VAL A CA 1
ATOM 1203 C C . VAL A 1 161 ? -5.618 4.093 20.084 1.00 85.75 161 VAL A C 1
ATOM 1205 O O . VAL A 1 161 ? -5.384 5.297 20.048 1.00 85.75 161 VAL A O 1
ATOM 1208 N N . ASP A 1 162 ? -5.058 3.294 20.989 1.00 84.50 162 ASP A N 1
ATOM 1209 C CA . ASP A 1 162 ? -4.391 3.803 22.192 1.00 84.50 162 ASP A CA 1
ATOM 1210 C C . ASP A 1 162 ? -2.916 4.152 21.957 1.00 84.50 162 ASP A C 1
ATOM 1212 O O . ASP A 1 162 ? -2.369 5.016 22.643 1.00 84.50 162 ASP A O 1
ATOM 1216 N N . VAL A 1 163 ? -2.248 3.473 21.015 1.00 80.56 163 VAL A N 1
ATOM 1217 C CA . VAL A 1 163 ? -0.813 3.675 20.743 1.00 80.56 163 VAL A CA 1
ATOM 1218 C C . VAL A 1 163 ? -0.594 4.492 19.482 1.00 80.56 163 VAL A C 1
ATOM 1220 O O . VAL A 1 163 ? 0.212 5.421 19.501 1.00 80.56 163 VAL A O 1
ATOM 1223 N N . ILE A 1 164 ? -1.282 4.152 18.388 1.00 80.69 164 ILE A N 1
ATOM 1224 C CA . ILE A 1 164 ? -1.160 4.916 17.138 1.00 80.69 164 ILE A CA 1
ATOM 1225 C C . ILE A 1 164 ? -1.978 6.212 17.219 1.00 80.69 164 ILE A C 1
ATOM 1227 O O . ILE A 1 164 ? -1.556 7.218 16.657 1.00 80.69 164 ILE A O 1
ATOM 1231 N N . GLY A 1 165 ? -3.085 6.239 17.966 1.00 79.50 165 GLY A N 1
ATOM 1232 C CA . GLY A 1 165 ? -3.912 7.437 18.138 1.00 79.50 165 GLY A CA 1
ATOM 1233 C C . GLY A 1 165 ? -5.017 7.586 17.090 1.00 79.50 165 GLY A C 1
ATOM 1234 O O . GLY A 1 165 ? -5.491 8.698 16.868 1.00 79.50 165 GLY A O 1
ATOM 1235 N N . MET A 1 166 ? -5.420 6.498 16.425 1.00 82.31 166 MET A N 1
ATOM 1236 C CA . MET A 1 166 ? -6.572 6.518 15.519 1.00 82.31 166 MET A CA 1
ATOM 1237 C C . MET A 1 166 ? -7.872 6.673 16.310 1.00 82.31 166 MET A C 1
ATOM 1239 O O . MET A 1 166 ? -8.053 6.041 17.354 1.00 82.31 166 MET A O 1
ATOM 1243 N N . SER A 1 167 ? -8.819 7.468 15.808 1.00 85.75 167 SER A N 1
ATOM 1244 C CA . SER A 1 167 ? -10.136 7.521 16.439 1.00 85.75 167 SER A CA 1
ATOM 1245 C C . SER A 1 167 ? -10.914 6.230 16.164 1.00 85.75 167 SER A C 1
ATOM 1247 O O . SER A 1 167 ? -10.735 5.572 15.138 1.00 85.75 167 SER A O 1
ATOM 1249 N N . LYS A 1 168 ? -11.842 5.871 17.058 1.00 87.31 168 LYS A N 1
ATOM 1250 C CA . LYS A 1 168 ? -12.754 4.738 16.815 1.00 87.31 168 LYS A CA 1
ATOM 1251 C C . LYS A 1 168 ? -13.596 4.934 15.549 1.00 87.31 168 LYS A C 1
ATOM 1253 O O . LYS A 1 168 ? -13.924 3.956 14.887 1.00 87.31 168 LYS A O 1
ATOM 1258 N N . ALA A 1 169 ? -13.920 6.185 15.213 1.00 83.31 169 ALA A N 1
ATOM 1259 C CA . ALA A 1 169 ? -14.630 6.519 13.984 1.00 83.31 169 ALA A CA 1
ATOM 1260 C C . ALA A 1 169 ? -13.777 6.212 12.744 1.00 83.31 169 ALA A C 1
ATOM 1262 O O . ALA A 1 169 ? -14.285 5.596 11.813 1.00 83.31 169 ALA A O 1
ATOM 1263 N N . ASP A 1 170 ? -12.480 6.541 12.764 1.00 82.44 170 ASP A N 1
ATOM 1264 C CA . ASP A 1 170 ? -11.560 6.211 11.666 1.00 82.44 170 ASP A CA 1
ATOM 1265 C C . ASP A 1 170 ? -11.398 4.697 11.513 1.00 82.44 170 ASP A C 1
ATOM 1267 O O . ASP A 1 170 ? -11.406 4.180 10.398 1.00 82.44 170 ASP A O 1
ATOM 1271 N N . VAL A 1 171 ? -11.290 3.966 12.628 1.00 85.62 171 VAL A N 1
ATOM 1272 C CA . VAL A 1 171 ? -11.204 2.497 12.607 1.00 85.62 171 VAL A CA 1
ATOM 1273 C C . VAL A 1 171 ? -12.453 1.883 11.971 1.00 85.62 171 VAL A C 1
ATOM 1275 O O . VAL A 1 171 ? -12.331 0.994 11.128 1.00 85.62 171 VAL A O 1
ATOM 1278 N N . GLU A 1 172 ? -13.648 2.362 12.322 1.00 86.56 172 GLU A N 1
ATOM 1279 C CA . GLU A 1 172 ? -14.888 1.887 11.700 1.00 86.56 172 GLU A CA 1
ATOM 1280 C C . GLU A 1 172 ? -15.027 2.317 10.236 1.00 86.56 172 GLU A C 1
ATOM 1282 O O . GLU A 1 172 ? -15.459 1.510 9.415 1.00 86.56 172 GLU A O 1
ATOM 1287 N N . ALA A 1 173 ? -14.594 3.526 9.871 1.00 81.06 173 ALA A N 1
ATOM 1288 C CA . ALA A 1 173 ? -14.577 3.968 8.479 1.00 81.06 173 ALA A CA 1
ATOM 1289 C C . ALA A 1 173 ? -13.666 3.076 7.620 1.00 81.06 173 ALA A C 1
ATOM 1291 O O . ALA A 1 173 ? -14.079 2.601 6.563 1.00 81.06 173 ALA A O 1
ATOM 1292 N N . VAL A 1 174 ? -12.459 2.761 8.107 1.00 82.38 174 VAL A N 1
ATOM 1293 C CA . VAL A 1 174 ? -11.544 1.818 7.446 1.00 82.38 174 VAL A CA 1
ATOM 1294 C C . VAL A 1 174 ? -12.192 0.441 7.318 1.00 82.38 174 VAL A C 1
ATOM 1296 O O . VAL A 1 174 ? -12.155 -0.160 6.247 1.00 82.38 174 VAL A O 1
ATOM 1299 N N . ARG A 1 175 ? -12.826 -0.067 8.379 1.00 83.88 175 ARG A N 1
ATOM 1300 C CA . ARG A 1 175 ? -13.519 -1.362 8.349 1.00 83.88 175 ARG A CA 1
ATOM 1301 C C . ARG A 1 175 ? -14.653 -1.405 7.326 1.00 83.88 175 ARG A C 1
ATOM 1303 O O . ARG A 1 175 ? -14.754 -2.393 6.604 1.00 83.88 175 ARG A O 1
ATOM 1310 N N . ALA A 1 176 ? -15.478 -0.364 7.261 1.00 80.69 176 ALA A N 1
ATOM 1311 C CA . ALA A 1 176 ? -16.570 -0.255 6.300 1.00 80.69 176 ALA A CA 1
ATOM 1312 C C . ALA A 1 176 ? -16.040 -0.306 4.861 1.00 80.69 176 ALA A C 1
ATOM 1314 O O . ALA A 1 176 ? -16.480 -1.139 4.068 1.00 80.69 176 ALA A O 1
ATOM 1315 N N . VAL A 1 177 ? -15.004 0.487 4.569 1.00 79.25 177 VAL A N 1
ATOM 1316 C CA . VAL A 1 177 ? -14.324 0.485 3.266 1.00 79.25 177 VAL A CA 1
ATOM 1317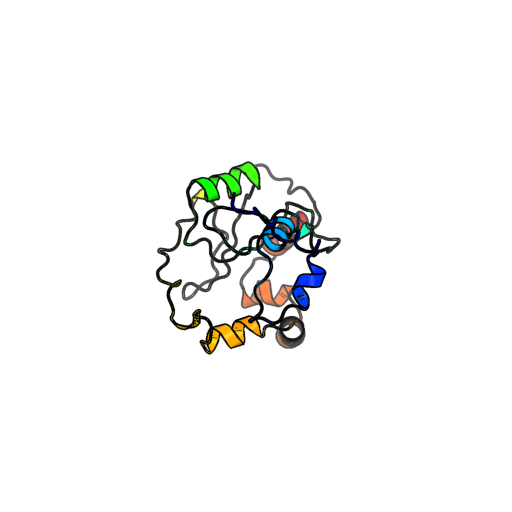 C C . VAL A 1 177 ? -13.801 -0.911 2.926 1.00 79.25 177 VAL A C 1
ATOM 1319 O O . VAL A 1 177 ? -14.091 -1.422 1.848 1.00 79.25 177 VAL A O 1
ATOM 1322 N N . LEU A 1 178 ? -13.103 -1.576 3.854 1.00 78.81 178 LEU A N 1
ATOM 1323 C CA . LEU A 1 178 ? -12.583 -2.936 3.651 1.00 78.81 178 LEU A CA 1
ATOM 1324 C C . LEU A 1 178 ? -13.684 -3.973 3.380 1.00 78.81 178 LEU A C 1
ATOM 1326 O O . LEU A 1 178 ? -13.471 -4.904 2.605 1.00 78.81 178 LEU A O 1
ATOM 1330 N N . ARG A 1 179 ? -14.869 -3.804 3.976 1.00 79.81 179 ARG A N 1
ATOM 1331 C CA . ARG A 1 179 ? -16.043 -4.652 3.715 1.00 79.81 179 ARG A CA 1
ATOM 1332 C C . ARG A 1 179 ? -16.761 -4.321 2.400 1.00 79.81 179 ARG A C 1
ATOM 1334 O O . ARG A 1 179 ? -17.687 -5.041 2.034 1.00 79.81 179 ARG A O 1
ATOM 1341 N N . GLY A 1 180 ? -16.342 -3.277 1.684 1.00 70.44 180 GLY A N 1
ATOM 1342 C CA . GLY A 1 180 ? -17.013 -2.792 0.477 1.00 70.44 180 GLY A CA 1
ATOM 1343 C C . GLY A 1 180 ? -18.314 -2.038 0.770 1.00 70.44 180 GLY A C 1
ATOM 1344 O O . GLY A 1 180 ? -19.169 -1.923 -0.107 1.00 70.44 180 GLY A O 1
ATOM 1345 N N . GLU A 1 181 ? -18.495 -1.547 1.998 1.00 78.62 181 GLU A N 1
ATOM 1346 C CA . GLU A 1 181 ? -19.633 -0.708 2.372 1.00 78.62 181 GLU A CA 1
ATOM 1347 C C . GLU A 1 181 ? -19.400 0.709 1.834 1.00 78.62 181 GLU A C 1
ATOM 1349 O O . GLU A 1 181 ? -18.355 1.321 2.065 1.00 78.62 181 GLU A O 1
ATOM 1354 N N . SER A 1 182 ? -20.370 1.247 1.094 1.00 58.41 182 SER A N 1
ATOM 1355 C CA . SER A 1 182 ? -20.324 2.640 0.653 1.00 58.41 182 SER A CA 1
ATOM 1356 C C . SER A 1 182 ? -20.437 3.546 1.878 1.00 58.41 182 SER A C 1
ATOM 1358 O O . SER A 1 182 ? -21.432 3.477 2.601 1.00 58.41 182 SER A O 1
ATOM 1360 N N . LEU A 1 183 ? -19.449 4.413 2.106 1.00 56.47 183 LEU A N 1
ATOM 1361 C CA . LEU A 1 183 ? -19.592 5.509 3.061 1.00 56.47 183 LEU A CA 1
ATOM 1362 C C . LEU A 1 183 ? -20.646 6.468 2.493 1.00 56.47 183 LEU A C 1
ATOM 1364 O O . LEU A 1 183 ? -20.362 7.276 1.615 1.00 56.47 183 LEU A O 1
ATOM 1368 N N . SER A 1 184 ? -21.897 6.320 2.926 1.00 45.09 184 SER A N 1
ATOM 1369 C CA . SER A 1 184 ? -22.977 7.230 2.560 1.00 45.09 184 SER A CA 1
ATOM 1370 C C . SER A 1 184 ? -22.750 8.570 3.260 1.00 45.09 184 SER A C 1
ATOM 1372 O O . SER A 1 184 ? -23.142 8.745 4.414 1.00 45.09 184 SER A O 1
ATOM 1374 N N . GLY A 1 185 ? -22.088 9.500 2.585 1.00 44.19 185 GLY A N 1
ATOM 1375 C CA . GLY A 1 185 ? -21.916 10.864 3.065 1.00 44.19 185 GLY A CA 1
ATOM 1376 C C . GLY A 1 185 ? -21.368 11.744 1.956 1.00 44.19 185 GLY A C 1
ATOM 1377 O O . GLY A 1 185 ? -20.233 11.548 1.534 1.00 44.19 185 GLY A O 1
ATOM 1378 N N . ASP A 1 186 ? -22.202 12.669 1.483 1.00 38.72 186 ASP A N 1
ATOM 1379 C CA . ASP A 1 186 ? -21.824 13.753 0.579 1.00 38.72 186 ASP A CA 1
ATOM 1380 C C . ASP A 1 186 ? -20.567 14.474 1.102 1.00 38.72 186 ASP A C 1
ATOM 1382 O O . ASP A 1 186 ? -20.531 14.902 2.261 1.00 38.72 186 ASP A O 1
ATOM 1386 N N . LEU A 1 187 ? -19.555 14.598 0.237 1.00 34.31 187 LEU A N 1
ATOM 1387 C CA . LEU A 1 187 ? -18.481 15.589 0.346 1.00 34.31 187 LEU A CA 1
ATOM 1388 C C . LEU A 1 187 ? -18.830 16.798 -0.523 1.00 34.31 187 LEU A C 1
ATOM 1390 O O . LEU A 1 187 ? -19.246 16.575 -1.684 1.00 34.31 187 LEU A O 1
#

Sequence (187 aa):
MGSITASPVAPDLELADFIDFEIDQSIPQDALTRVLSRPPFRIVEGVFNIRDLGHIGHPGIQPGLVYRSGLLANLTEVGKSQLVSELSLGAVFDLRVTGKGTPPPVNLSDFTANDGNDAHGPERAPGAAGFKQFAAIKASYMMAFLEAVQVKYGGMETFVVDVIGMSKADVEAVRAVLRGESLSGDL

Radius of gyration: 20.24 Å; chains: 1; bounding box: 51×39×67 Å

Secondary structure (DSSP, 8-state):
-----PPPPPP---TTGGGGS-TTSPPPHHHHHHHHTSTTB---TT--S-EEGGGTT-TTS-TTT-EE-S--TT--HHHHHIIIIIS----B---S--SSSPPPPBPGGG-PPP-SGGG--GGGSTT-HHHHHHHT--HHHHHHHHHHHHHHHSSHHHIIIIII---HHHHHHHHHHHTT-------